Protein AF-A0A091RTB4-F1 (afdb_monomer_lite)

pLDDT: mean 94.67, std 5.7, range [66.94, 98.88]

Foldseek 3Di:
DVQDDPDPVLLCVQFVDQKDWDWDDAPVDIDTAIEGLPLVPPCNLVLLVVLLCQFPVCVVPVVVSVVCVVDLVSSLVSLLVQLECPVHLHQADEDDDDDQPVADDQVPHRYQVVSSVCCVVVVNHHHPHHDDVNSQRNSSSSCSSVVRRDDDDDDHQAKDDPPPPPDADWDADPVRDTDPPDPIDGD

Sequence (187 aa):
DDVYMPNEKERWEYVLNESGIIFQGLEKYIQQEAWNYGQFEEDILDISLAILDRSLNHCQDPAVDVSNRNNPVYVSRVVSAMVNSNDEKGVVEGKWNGKYCSGTNPLRWSGSVTILRKWYRGRYKPVRYGQCWVFAGVMCTVLRSLGIPTRVITNFNSAHDRNINLSVDKYIDISGKTLHLTEDSVW

Radius of gyration: 18.28 Å; chains: 1; bounding box: 40×42×55 Å

Organism: Nestor notabilis (NCBI:txid176057)

Structure (mmCIF, N/CA/C/O backbone):
data_AF-A0A091RTB4-F1
#
_entry.id   AF-A0A091RTB4-F1
#
loop_
_atom_site.group_PDB
_atom_site.id
_atom_site.type_symbol
_atom_site.label_atom_id
_atom_site.label_alt_id
_atom_site.label_comp_id
_atom_site.label_asym_id
_atom_site.label_entity_id
_atom_site.label_seq_id
_atom_site.pdbx_PDB_ins_code
_atom_site.Cartn_x
_atom_site.Cartn_y
_atom_site.Cartn_z
_atom_site.occupancy
_atom_site.B_iso_or_equiv
_atom_site.auth_seq_id
_atom_site.auth_comp_id
_atom_site.auth_asym_id
_atom_site.auth_atom_id
_atom_site.pdbx_PDB_model_num
ATOM 1 N N . ASP A 1 1 ? 14.828 -16.474 -6.850 1.00 95.12 1 ASP A N 1
ATOM 2 C CA . ASP A 1 1 ? 14.171 -15.177 -6.654 1.00 95.12 1 ASP A CA 1
ATOM 3 C C . ASP A 1 1 ? 13.918 -15.014 -5.165 1.00 95.12 1 ASP A C 1
ATOM 5 O O . ASP A 1 1 ? 13.492 -15.988 -4.546 1.00 95.12 1 ASP A O 1
ATOM 9 N N . ASP A 1 2 ? 14.227 -13.850 -4.599 1.00 97.75 2 ASP A N 1
ATOM 10 C CA . ASP A 1 2 ? 14.074 -13.564 -3.167 1.00 97.75 2 ASP A CA 1
ATOM 11 C C . ASP A 1 2 ? 12.604 -13.554 -2.724 1.00 97.75 2 ASP A C 1
ATOM 13 O O . ASP A 1 2 ? 12.316 -13.770 -1.548 1.00 97.75 2 ASP A O 1
ATOM 17 N N . VAL A 1 3 ? 11.662 -13.365 -3.658 1.00 98.25 3 VAL A N 1
ATOM 18 C CA . VAL A 1 3 ? 10.217 -13.427 -3.385 1.00 98.25 3 VAL A CA 1
ATOM 19 C C . VAL A 1 3 ? 9.586 -14.777 -3.739 1.00 98.25 3 VAL A C 1
ATOM 21 O O . VAL A 1 3 ? 8.365 -14.891 -3.871 1.00 98.25 3 VAL A O 1
ATOM 24 N N . TYR A 1 4 ? 10.395 -15.830 -3.896 1.00 98.31 4 TYR A N 1
ATOM 25 C CA . TYR A 1 4 ? 9.884 -17.165 -4.193 1.00 98.31 4 TYR A CA 1
ATOM 26 C C . TYR A 1 4 ? 8.957 -17.686 -3.085 1.00 98.31 4 TYR A C 1
ATOM 28 O O . TYR A 1 4 ? 9.322 -17.773 -1.915 1.00 98.31 4 TYR A O 1
ATOM 36 N N . MET A 1 5 ? 7.766 -18.121 -3.488 1.00 97.94 5 MET A N 1
ATOM 37 C CA . MET A 1 5 ? 6.763 -18.721 -2.614 1.00 97.94 5 MET A CA 1
ATOM 38 C C . MET A 1 5 ? 6.404 -20.101 -3.169 1.00 97.94 5 MET A C 1
ATOM 40 O O . MET A 1 5 ? 5.848 -20.163 -4.262 1.00 97.94 5 MET A O 1
ATOM 44 N N . PRO A 1 6 ? 6.734 -21.219 -2.496 1.00 97.94 6 PRO A N 1
ATOM 45 C CA . PRO A 1 6 ? 6.656 -22.555 -3.096 1.00 97.94 6 PRO A CA 1
ATOM 46 C C . PRO A 1 6 ? 5.227 -23.041 -3.353 1.00 97.94 6 PRO A C 1
ATOM 48 O O . PRO A 1 6 ? 4.987 -23.732 -4.345 1.00 97.94 6 PRO A O 1
ATOM 51 N N . ASN A 1 7 ? 4.282 -22.675 -2.488 1.00 98.56 7 ASN A N 1
ATOM 52 C CA . ASN A 1 7 ? 2.900 -23.125 -2.563 1.00 98.56 7 ASN A CA 1
ATOM 53 C C . ASN A 1 7 ? 2.131 -22.370 -3.656 1.00 98.56 7 ASN A C 1
ATOM 55 O O . ASN A 1 7 ? 1.987 -21.151 -3.613 1.00 98.56 7 ASN A O 1
ATOM 59 N N . GLU A 1 8 ? 1.600 -23.107 -4.628 1.00 98.44 8 GLU A N 1
ATOM 60 C CA . GLU A 1 8 ? 0.854 -22.542 -5.751 1.00 98.44 8 GLU A CA 1
ATOM 61 C C . GLU A 1 8 ? -0.424 -21.811 -5.325 1.00 98.44 8 GLU A C 1
ATOM 63 O O . GLU A 1 8 ? -0.709 -20.738 -5.851 1.00 98.44 8 GLU A O 1
ATOM 68 N N . LYS A 1 9 ? -1.163 -22.337 -4.342 1.00 98.56 9 LYS A N 1
ATOM 69 C CA . LYS A 1 9 ? -2.394 -21.699 -3.851 1.00 98.56 9 LYS A CA 1
ATOM 70 C C . LYS A 1 9 ? -2.097 -20.377 -3.153 1.00 98.56 9 LYS A C 1
ATOM 72 O O . LYS A 1 9 ? -2.840 -19.417 -3.315 1.00 98.56 9 LYS A O 1
ATOM 77 N N . GLU A 1 10 ? -0.999 -20.324 -2.404 1.00 98.50 10 GLU A N 1
ATOM 78 C CA . GLU A 1 10 ? -0.545 -19.091 -1.758 1.00 98.50 10 GLU A CA 1
ATOM 79 C C . GLU A 1 10 ? -0.069 -18.071 -2.794 1.00 98.50 10 GLU A C 1
ATOM 81 O O . GLU A 1 10 ? -0.434 -16.905 -2.695 1.00 98.50 10 GLU A O 1
ATOM 86 N N . ARG A 1 11 ? 0.662 -18.496 -3.836 1.00 98.44 11 ARG A N 1
ATOM 87 C CA . ARG A 1 11 ? 1.016 -17.605 -4.955 1.00 98.44 11 ARG A CA 1
ATOM 88 C C . ARG A 1 11 ? -0.225 -17.057 -5.651 1.00 98.44 11 ARG A C 1
ATOM 90 O O . ARG A 1 11 ? -0.274 -15.869 -5.961 1.00 98.44 11 ARG A O 1
ATOM 97 N N . TRP A 1 12 ? -1.226 -17.905 -5.884 1.00 98.56 12 TRP A N 1
ATOM 98 C CA . TRP A 1 12 ? -2.480 -17.471 -6.485 1.00 98.56 12 TRP A CA 1
ATOM 99 C C . TRP A 1 12 ? -3.156 -16.403 -5.620 1.00 98.56 12 TRP A C 1
ATOM 101 O O . TRP A 1 12 ? -3.470 -15.330 -6.118 1.00 98.56 12 TRP A O 1
ATOM 111 N N . GLU A 1 13 ? -3.277 -16.633 -4.312 1.00 98.56 13 GLU A N 1
ATOM 112 C CA . GLU A 1 13 ? -3.912 -15.685 -3.391 1.00 98.56 13 GLU A CA 1
ATOM 113 C C . GLU A 1 13 ? -3.118 -14.384 -3.201 1.00 98.56 13 GLU A C 1
ATOM 115 O O . GLU A 1 13 ? -3.690 -13.296 -3.198 1.00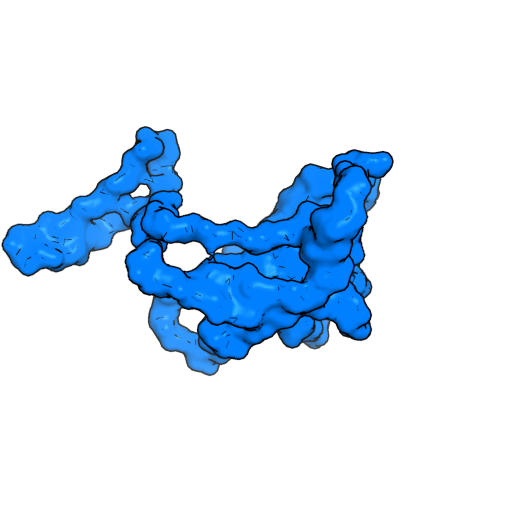 98.56 13 GLU A O 1
ATOM 120 N N . TYR A 1 14 ? -1.800 -14.472 -3.033 1.00 98.69 14 TYR A N 1
ATOM 121 C CA . TYR A 1 14 ? -0.969 -13.339 -2.628 1.00 98.69 14 TYR A CA 1
ATOM 122 C C . TYR A 1 14 ? -0.346 -12.565 -3.789 1.00 98.69 14 TYR A C 1
ATOM 124 O O . TYR A 1 14 ? 0.249 -11.520 -3.534 1.00 98.69 14 TYR A O 1
ATOM 132 N N . VAL A 1 15 ? -0.483 -13.041 -5.032 1.00 98.56 15 VAL A N 1
ATOM 133 C CA . VAL A 1 15 ? 0.023 -12.366 -6.243 1.00 98.56 15 VAL A CA 1
ATOM 134 C C . VAL A 1 15 ? -1.073 -12.200 -7.295 1.00 98.56 15 VAL A C 1
ATOM 136 O O . VAL A 1 15 ? -1.269 -11.098 -7.802 1.00 98.56 15 VAL A O 1
ATOM 139 N N . LEU A 1 16 ? -1.799 -13.273 -7.628 1.00 98.62 16 LEU A N 1
ATOM 140 C CA . LEU A 1 16 ? -2.685 -13.298 -8.800 1.00 98.62 16 LEU A CA 1
ATOM 141 C C . LEU A 1 16 ? -4.133 -12.894 -8.498 1.00 98.62 16 LEU A C 1
ATOM 143 O O . LEU A 1 16 ? -4.836 -12.444 -9.394 1.00 98.62 16 LEU A O 1
ATOM 147 N N . ASN A 1 17 ? -4.602 -13.046 -7.262 1.00 98.44 17 ASN A N 1
ATOM 148 C CA . ASN A 1 17 ? -5.976 -12.713 -6.916 1.00 98.44 17 ASN A CA 1
ATOM 149 C C . ASN A 1 17 ? -6.169 -11.184 -6.903 1.00 98.44 17 ASN A C 1
ATOM 151 O O . ASN A 1 17 ? -5.487 -10.460 -6.171 1.00 98.44 17 ASN A O 1
ATOM 155 N N . GLU A 1 18 ? -7.083 -10.681 -7.729 1.00 98.25 18 GLU A N 1
ATOM 156 C CA . GLU A 1 18 ? -7.371 -9.246 -7.877 1.00 98.25 18 GLU A CA 1
ATOM 157 C C . GLU A 1 18 ? -8.478 -8.750 -6.944 1.00 98.25 18 GLU A C 1
ATOM 159 O O . GLU A 1 18 ? -8.715 -7.548 -6.834 1.00 98.25 18 GLU A O 1
ATOM 164 N N . SER A 1 19 ? -9.156 -9.668 -6.255 1.00 98.12 19 SER A N 1
ATOM 165 C CA . SER A 1 19 ? -10.225 -9.368 -5.306 1.00 98.12 19 SER A CA 1
ATOM 166 C C . SER A 1 19 ? -9.813 -9.799 -3.906 1.00 98.12 19 SER A C 1
ATOM 168 O O . SER A 1 19 ? -9.309 -10.901 -3.705 1.00 98.12 19 SER A O 1
ATOM 170 N N . GLY A 1 20 ? -10.036 -8.935 -2.923 1.00 97.44 20 GLY A N 1
ATOM 171 C CA . GLY A 1 20 ? -9.676 -9.198 -1.536 1.00 97.44 20 GLY A CA 1
ATOM 172 C C . GLY A 1 20 ? -10.758 -8.803 -0.551 1.00 97.44 20 GLY A C 1
ATOM 173 O O . GLY A 1 20 ? -11.761 -8.177 -0.896 1.00 97.44 20 GLY A O 1
ATOM 174 N N . ILE A 1 21 ? -10.508 -9.156 0.705 1.00 98.12 21 ILE A N 1
ATOM 175 C CA . ILE A 1 21 ? -11.315 -8.759 1.853 1.00 98.12 21 ILE A CA 1
ATOM 176 C C . ILE A 1 21 ? -10.420 -7.976 2.803 1.00 98.12 21 ILE A C 1
ATOM 178 O O . ILE A 1 21 ? -9.319 -8.417 3.136 1.00 98.12 21 ILE A O 1
ATOM 182 N N . ILE A 1 22 ? -10.902 -6.822 3.254 1.00 98.25 22 ILE A N 1
ATOM 183 C CA . ILE A 1 22 ? -10.286 -6.062 4.336 1.00 98.25 22 ILE A CA 1
ATOM 184 C C . ILE A 1 22 ? -11.232 -6.096 5.528 1.00 98.25 22 ILE A C 1
ATOM 186 O O . ILE A 1 22 ? -12.389 -5.686 5.434 1.00 98.25 22 ILE A O 1
ATOM 190 N N . PHE A 1 23 ? -10.736 -6.593 6.658 1.00 97.50 23 PHE A N 1
ATOM 191 C CA . PHE A 1 23 ? -11.513 -6.637 7.888 1.00 97.50 23 PHE A CA 1
ATOM 192 C C . PHE A 1 23 ? -11.579 -5.245 8.521 1.00 97.50 23 PHE A C 1
ATOM 194 O O . PHE A 1 23 ? -10.568 -4.544 8.589 1.00 97.50 23 PHE A O 1
ATOM 201 N N . GLN A 1 24 ? -12.763 -4.850 8.978 1.00 93.88 24 GLN A N 1
ATOM 202 C CA . GLN A 1 24 ? -13.036 -3.561 9.620 1.00 93.88 24 GLN A CA 1
ATOM 203 C C . GLN A 1 24 ? -13.977 -3.752 10.821 1.00 93.88 24 GLN A C 1
ATOM 205 O O . GLN A 1 24 ? -14.289 -4.879 11.211 1.00 93.88 24 GLN A O 1
ATOM 210 N N . GLY A 1 25 ? -14.437 -2.653 11.414 1.00 91.88 25 GLY A N 1
ATOM 211 C CA . GLY A 1 25 ? -15.358 -2.669 12.547 1.00 91.88 25 GLY A CA 1
ATOM 212 C C . GLY A 1 25 ? -14.634 -2.764 13.887 1.00 91.88 25 GLY A C 1
ATOM 213 O O . GLY A 1 25 ? -13.562 -2.194 14.069 1.00 91.88 25 GLY A O 1
ATOM 214 N N . LEU A 1 26 ? -15.250 -3.458 14.840 1.00 90.69 26 LEU A N 1
ATOM 215 C CA . LEU A 1 26 ? -14.734 -3.618 16.201 1.00 90.69 26 LEU A CA 1
ATOM 216 C C . LEU A 1 26 ? -14.336 -5.075 16.432 1.00 90.69 26 LEU A C 1
ATOM 218 O O . LEU A 1 26 ? -14.920 -5.967 15.829 1.00 90.69 26 LEU A O 1
ATOM 222 N N . GLU A 1 27 ? -13.433 -5.335 17.378 1.00 90.81 27 GLU A N 1
ATOM 223 C CA . GLU A 1 27 ? -12.989 -6.696 17.739 1.00 90.81 27 GLU A CA 1
ATOM 224 C C . GLU A 1 27 ? -14.164 -7.664 17.986 1.00 90.81 27 GLU A C 1
ATOM 226 O O . GLU A 1 27 ? -14.136 -8.823 17.583 1.00 90.81 27 GLU A O 1
ATOM 231 N N . LYS A 1 28 ? -15.239 -7.170 18.615 1.00 93.56 28 LYS A N 1
ATOM 232 C CA . LYS A 1 28 ? -16.444 -7.957 18.929 1.00 93.56 28 LYS A CA 1
ATOM 233 C C . LYS A 1 28 ? -17.458 -8.034 17.783 1.00 93.56 28 LYS A C 1
ATOM 235 O O . LYS A 1 28 ? -18.404 -8.808 17.868 1.00 93.56 28 LYS A O 1
ATOM 240 N N . TYR A 1 29 ? -17.281 -7.224 16.741 1.00 94.75 29 TYR A N 1
ATOM 241 C CA . TYR A 1 29 ? -18.182 -7.087 15.597 1.00 94.75 29 TYR A CA 1
ATOM 242 C C . TYR A 1 29 ? -17.363 -6.853 14.324 1.00 94.75 29 TYR A C 1
ATOM 244 O O . TYR A 1 29 ? -17.382 -5.764 13.743 1.00 94.75 29 TYR A O 1
ATOM 252 N N . ILE A 1 30 ? -16.607 -7.880 13.933 1.00 96.31 30 ILE A N 1
ATOM 253 C CA . ILE A 1 30 ? -15.730 -7.838 12.763 1.00 96.31 30 ILE A CA 1
ATOM 254 C C . ILE A 1 30 ? -16.581 -7.796 11.493 1.00 96.31 30 ILE A C 1
ATOM 256 O O . ILE A 1 30 ? -17.419 -8.667 11.254 1.00 96.31 30 ILE A O 1
ATOM 260 N N . GLN A 1 31 ? -16.332 -6.787 10.668 1.00 95.88 31 GLN A N 1
ATOM 261 C CA . GLN A 1 31 ? -16.941 -6.602 9.357 1.00 95.88 31 GLN A CA 1
ATOM 262 C C . GLN A 1 31 ? -15.951 -6.987 8.260 1.00 95.88 31 GLN A C 1
ATOM 264 O O . GLN A 1 31 ? -14.736 -6.910 8.449 1.00 95.88 31 GLN A O 1
ATOM 269 N N . GLN A 1 32 ? -16.476 -7.411 7.115 1.00 96.06 32 GLN A N 1
ATOM 270 C CA . GLN A 1 32 ? -15.698 -7.763 5.932 1.00 96.06 32 GLN A CA 1
ATOM 271 C C . GLN A 1 32 ? -16.073 -6.813 4.808 1.00 96.06 32 GLN A C 1
ATOM 273 O O . GLN A 1 32 ? -17.221 -6.804 4.373 1.00 96.06 32 GLN A O 1
ATOM 278 N N . GLU A 1 33 ? -15.101 -6.048 4.330 1.00 96.38 33 GLU A N 1
ATOM 279 C CA . GLU A 1 33 ? -15.289 -5.147 3.201 1.00 96.38 33 GLU A CA 1
ATOM 280 C C . GLU A 1 33 ? -14.554 -5.696 1.983 1.00 96.38 33 GLU A C 1
ATOM 282 O O . GLU A 1 33 ? -13.355 -5.987 2.039 1.00 96.38 33 GLU A O 1
ATOM 287 N N . ALA A 1 34 ? -15.279 -5.848 0.877 1.00 97.88 34 ALA A N 1
ATOM 288 C CA . ALA A 1 34 ? -14.690 -6.260 -0.387 1.00 97.88 34 ALA A CA 1
ATOM 289 C C . ALA A 1 34 ? -13.815 -5.138 -0.954 1.00 97.88 34 ALA A C 1
ATOM 291 O O . ALA A 1 34 ? -14.202 -3.967 -0.965 1.00 97.88 34 ALA A O 1
ATOM 292 N N . TRP A 1 35 ? -12.642 -5.506 -1.461 1.00 98.69 35 TRP A N 1
ATOM 293 C CA . TRP A 1 35 ? -11.708 -4.575 -2.075 1.00 98.69 35 TRP A CA 1
ATOM 294 C C . TRP A 1 35 ? -11.242 -5.096 -3.429 1.00 98.69 35 TRP A C 1
ATOM 296 O O . TRP A 1 35 ? -10.685 -6.189 -3.531 1.00 98.69 35 TRP A O 1
ATOM 306 N N . ASN A 1 36 ? -11.442 -4.295 -4.471 1.00 98.62 36 ASN A N 1
ATOM 307 C CA . ASN A 1 36 ? -10.879 -4.553 -5.789 1.00 98.62 36 ASN A CA 1
ATOM 308 C C . ASN A 1 36 ? -9.428 -4.047 -5.833 1.00 98.62 36 ASN A C 1
ATOM 310 O O . ASN A 1 36 ? -9.192 -2.835 -5.922 1.00 98.62 36 ASN A O 1
ATOM 314 N N . TYR A 1 37 ? -8.459 -4.961 -5.754 1.00 98.81 37 TYR A N 1
ATOM 315 C CA . TYR A 1 37 ? -7.056 -4.633 -6.000 1.00 98.81 37 TYR A CA 1
ATOM 316 C C . TYR A 1 37 ? -6.857 -4.291 -7.481 1.00 98.81 37 TYR A C 1
ATOM 318 O O . TYR A 1 37 ? -6.414 -3.183 -7.783 1.00 98.81 37 TYR A O 1
ATOM 326 N N . GLY A 1 38 ? -7.274 -5.184 -8.386 1.00 98.44 38 GLY A N 1
ATOM 327 C CA . GLY A 1 38 ? -7.266 -4.952 -9.835 1.00 98.44 38 GLY A CA 1
ATOM 328 C C . GLY A 1 38 ? -5.871 -4.696 -10.406 1.00 98.44 38 GLY A C 1
ATOM 329 O O . GLY A 1 38 ? -5.692 -3.772 -11.195 1.00 98.44 38 GLY A O 1
ATOM 330 N N . GLN A 1 39 ? -4.858 -5.441 -9.955 1.00 98.69 39 GLN A N 1
ATOM 331 C CA . GLN A 1 39 ? -3.469 -5.242 -10.378 1.00 98.69 39 GLN A CA 1
ATOM 332 C C . GLN A 1 39 ? -3.207 -5.538 -11.867 1.00 98.69 39 GLN A C 1
ATOM 334 O O . GLN A 1 39 ? -2.180 -5.089 -12.375 1.00 98.69 39 GLN A O 1
ATOM 339 N N . PHE A 1 40 ? -4.101 -6.251 -12.564 1.00 98.62 40 PHE A N 1
ATOM 340 C CA . PHE A 1 40 ? -3.993 -6.548 -14.000 1.00 98.62 40 PHE A CA 1
ATOM 341 C C . PHE A 1 40 ? -4.886 -5.663 -14.877 1.00 98.62 40 PHE A C 1
ATOM 343 O O . PHE A 1 40 ? -4.884 -5.803 -16.100 1.00 98.62 40 PHE A O 1
ATOM 350 N N . GLU A 1 41 ? -5.624 -4.728 -14.278 1.00 98.62 41 GLU A N 1
ATOM 351 C CA . GLU A 1 41 ? -6.353 -3.698 -15.012 1.00 98.62 41 GLU A CA 1
ATOM 352 C C . GLU A 1 41 ? -5.402 -2.808 -15.827 1.00 98.62 41 GLU A C 1
ATOM 354 O O . GLU A 1 41 ? -4.263 -2.543 -15.432 1.00 98.62 41 GLU A O 1
ATOM 359 N N . GLU A 1 42 ? -5.903 -2.283 -16.949 1.00 97.75 42 GLU A N 1
ATOM 360 C CA . GLU A 1 42 ? -5.136 -1.404 -17.841 1.00 97.75 42 GLU A CA 1
ATOM 361 C C . GLU A 1 42 ? -4.495 -0.232 -17.073 1.00 97.75 42 GLU A C 1
ATOM 363 O O . GLU A 1 42 ? -5.116 0.362 -16.178 1.00 97.75 42 GLU A O 1
ATOM 368 N N . ASP A 1 43 ? -3.258 0.097 -17.444 1.00 97.56 43 ASP A N 1
ATOM 369 C CA . ASP A 1 43 ? -2.378 1.105 -16.845 1.00 97.56 43 ASP A CA 1
ATOM 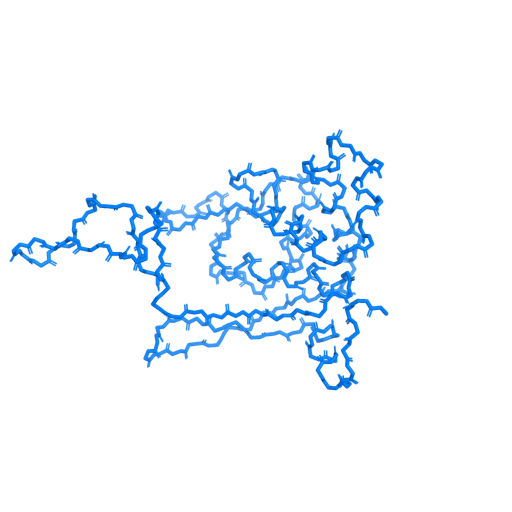370 C C . ASP A 1 43 ? -1.872 0.801 -15.420 1.00 97.56 43 ASP A C 1
ATOM 372 O O . ASP A 1 43 ? -0.975 1.497 -14.949 1.00 97.56 43 ASP A O 1
ATOM 376 N N . ILE A 1 44 ? -2.402 -0.187 -14.683 1.00 98.75 44 ILE A N 1
ATOM 377 C CA . ILE A 1 44 ? -2.063 -0.337 -13.252 1.00 98.75 44 ILE A CA 1
ATOM 378 C C . ILE A 1 44 ? -0.606 -0.745 -13.028 1.00 98.75 44 ILE A C 1
ATOM 380 O O . ILE A 1 44 ? 0.034 -0.214 -12.113 1.00 98.75 44 ILE A O 1
ATOM 384 N N . LEU A 1 45 ? -0.052 -1.610 -13.877 1.00 98.75 45 LEU A N 1
ATOM 385 C CA . LEU A 1 45 ? 1.370 -1.947 -13.830 1.00 98.75 45 LEU A CA 1
ATOM 386 C C . LEU A 1 45 ? 2.247 -0.718 -14.124 1.00 98.75 45 LEU A C 1
ATOM 388 O O . LEU A 1 45 ? 3.155 -0.415 -13.352 1.00 98.75 45 LEU A O 1
ATOM 392 N N . ASP A 1 46 ? 1.934 0.039 -15.176 1.00 98.75 46 ASP A N 1
ATOM 393 C CA . ASP A 1 46 ? 2.694 1.235 -15.559 1.00 98.75 46 ASP A CA 1
ATOM 394 C C . ASP A 1 46 ? 2.627 2.327 -14.485 1.00 98.75 46 ASP A C 1
ATOM 396 O O . ASP A 1 46 ? 3.628 2.974 -14.172 1.00 98.75 46 ASP A O 1
ATOM 400 N N . ILE A 1 47 ? 1.460 2.512 -13.860 1.00 98.81 47 ILE A N 1
ATOM 401 C CA . ILE A 1 47 ? 1.295 3.435 -12.733 1.00 98.81 47 ILE A CA 1
ATOM 402 C C . ILE A 1 47 ? 2.126 2.968 -11.533 1.00 98.81 47 ILE A C 1
ATOM 404 O O . ILE A 1 47 ? 2.742 3.795 -10.861 1.00 98.81 47 ILE A O 1
ATOM 408 N N . SER A 1 48 ? 2.172 1.662 -11.270 1.00 98.69 48 SER A N 1
ATOM 409 C CA . SER A 1 48 ? 2.956 1.083 -10.174 1.00 98.69 48 SER A CA 1
ATOM 410 C C . SER A 1 48 ? 4.460 1.260 -10.383 1.00 98.69 48 SER A C 1
ATOM 412 O O . SER A 1 48 ? 5.173 1.599 -9.440 1.00 98.69 48 SER A O 1
ATOM 414 N N . LEU A 1 49 ? 4.942 1.136 -11.622 1.00 98.62 49 LEU A N 1
ATOM 415 C CA . LEU A 1 49 ? 6.319 1.478 -11.988 1.00 98.62 49 LEU A CA 1
ATOM 416 C C . LEU A 1 49 ? 6.584 2.984 -11.833 1.00 98.62 49 LEU A C 1
ATOM 418 O O . LEU A 1 49 ? 7.585 3.379 -11.235 1.00 98.62 49 LEU A O 1
ATOM 422 N N . ALA A 1 50 ? 5.646 3.831 -12.270 1.00 98.06 50 ALA A N 1
ATOM 423 C CA . ALA A 1 50 ? 5.756 5.281 -12.129 1.00 98.06 50 ALA A CA 1
ATOM 424 C C . ALA A 1 50 ? 5.804 5.742 -10.662 1.00 98.06 50 ALA A C 1
ATOM 426 O O . ALA A 1 50 ? 6.399 6.778 -10.374 1.00 98.06 50 ALA A O 1
ATOM 427 N N . ILE A 1 51 ? 5.207 5.003 -9.720 1.00 97.94 51 ILE A N 1
ATOM 428 C CA . ILE A 1 51 ? 5.331 5.292 -8.283 1.00 97.94 51 ILE A CA 1
ATOM 429 C C . ILE A 1 51 ? 6.799 5.245 -7.839 1.00 97.94 51 ILE A C 1
ATOM 431 O O . ILE A 1 51 ? 7.235 6.139 -7.114 1.00 97.94 51 ILE A O 1
ATOM 435 N N . LEU A 1 52 ? 7.575 4.261 -8.306 1.00 97.94 52 LEU A N 1
ATOM 436 C CA . LEU A 1 52 ? 8.995 4.139 -7.962 1.00 97.94 52 LEU A CA 1
ATOM 437 C C . LEU A 1 52 ? 9.802 5.327 -8.507 1.00 97.94 52 LEU A C 1
ATOM 439 O O . LEU A 1 52 ? 10.592 5.924 -7.776 1.00 97.94 52 LEU A O 1
ATOM 443 N N . ASP A 1 53 ? 9.526 5.741 -9.748 1.00 97.06 53 ASP A N 1
ATOM 444 C CA . ASP A 1 53 ? 10.184 6.881 -10.411 1.00 97.06 53 ASP A CA 1
ATOM 445 C C . ASP A 1 53 ? 9.815 8.248 -9.806 1.00 97.06 53 ASP A C 1
ATOM 447 O O . ASP A 1 53 ? 10.454 9.265 -10.083 1.00 97.06 53 ASP A O 1
ATOM 451 N N . ARG A 1 54 ? 8.756 8.308 -8.991 1.00 95.62 54 ARG A N 1
ATOM 452 C CA . ARG A 1 54 ? 8.311 9.529 -8.297 1.00 95.62 54 ARG A CA 1
ATOM 453 C C . ARG A 1 54 ? 8.745 9.593 -6.836 1.00 95.62 54 ARG A C 1
ATOM 455 O O . ARG A 1 54 ? 8.447 10.591 -6.181 1.00 95.62 54 ARG A O 1
ATOM 462 N N . SER A 1 55 ? 9.450 8.577 -6.348 1.00 95.19 55 SER A N 1
ATOM 463 C CA . SER A 1 55 ? 9.969 8.541 -4.983 1.00 95.19 55 SER A CA 1
ATOM 464 C C . SER A 1 55 ? 11.019 9.617 -4.717 1.00 95.19 55 SER A C 1
ATOM 466 O O . SER A 1 55 ? 11.718 10.076 -5.627 1.00 95.19 55 SER A O 1
ATOM 468 N N . LEU A 1 56 ? 11.160 10.011 -3.447 1.00 93.62 56 LEU A N 1
ATOM 469 C CA . LEU A 1 56 ? 12.246 10.900 -3.027 1.00 93.62 56 LEU A CA 1
ATOM 470 C C . LEU A 1 56 ? 13.617 10.277 -3.312 1.00 93.62 56 LEU A C 1
ATOM 472 O O . LEU A 1 56 ? 14.520 10.989 -3.746 1.00 93.62 56 LEU A O 1
ATOM 476 N N . ASN A 1 57 ? 13.749 8.958 -3.138 1.00 94.94 57 ASN A N 1
ATOM 477 C CA . ASN A 1 57 ? 14.961 8.212 -3.467 1.00 94.94 57 ASN A CA 1
ATOM 478 C C . ASN A 1 57 ? 15.347 8.384 -4.939 1.00 94.94 57 ASN A C 1
ATOM 480 O O . ASN A 1 57 ? 16.484 8.751 -5.231 1.00 94.94 57 ASN A O 1
ATOM 484 N N . HIS A 1 58 ? 14.387 8.203 -5.849 1.00 96.38 58 HIS A N 1
ATOM 485 C CA . HIS A 1 58 ? 14.612 8.399 -7.276 1.00 96.38 58 HIS A CA 1
ATOM 486 C C . HIS A 1 58 ? 14.920 9.859 -7.620 1.00 96.38 58 HIS A C 1
ATOM 488 O O . HIS A 1 58 ? 15.798 10.129 -8.431 1.00 96.38 58 HIS A O 1
ATOM 494 N N . CYS A 1 59 ? 14.242 10.820 -6.984 1.00 93.88 59 CYS A N 1
ATOM 495 C CA . CYS A 1 59 ? 14.532 12.243 -7.183 1.00 93.88 59 CYS A CA 1
ATOM 496 C C . CYS A 1 59 ? 15.948 12.629 -6.728 1.00 93.88 59 CYS A C 1
ATOM 498 O O . CYS A 1 59 ? 16.538 13.547 -7.298 1.00 93.88 59 CYS A O 1
ATOM 500 N N . GLN A 1 60 ? 16.466 11.970 -5.690 1.00 96.00 60 GLN A N 1
ATOM 501 C CA . GLN A 1 60 ? 17.784 12.244 -5.129 1.00 96.00 60 GLN A CA 1
ATOM 502 C C . GLN A 1 60 ? 18.908 11.629 -5.970 1.00 96.00 60 GLN A C 1
ATOM 504 O O . GLN A 1 60 ? 19.871 12.326 -6.285 1.00 96.00 60 GLN A O 1
ATOM 509 N N . ASP A 1 61 ? 18.793 10.347 -6.322 1.00 97.75 61 ASP A N 1
ATOM 510 C CA . ASP A 1 61 ? 19.755 9.646 -7.174 1.00 97.75 61 ASP A CA 1
ATOM 511 C C . ASP A 1 61 ? 19.051 8.536 -7.981 1.00 97.75 61 ASP A C 1
ATOM 513 O O . ASP A 1 61 ? 18.872 7.418 -7.483 1.00 97.75 61 ASP A O 1
ATOM 517 N N . PRO A 1 62 ? 18.659 8.819 -9.239 1.00 98.00 62 PRO A N 1
ATOM 518 C CA . PRO A 1 62 ? 17.970 7.850 -10.087 1.00 98.00 62 PRO A CA 1
ATOM 519 C C . PRO A 1 62 ? 18.771 6.569 -10.342 1.00 98.00 62 PRO A C 1
ATOM 521 O O . PRO A 1 62 ? 18.188 5.492 -10.452 1.00 98.00 62 PRO A O 1
ATOM 524 N N . ALA A 1 63 ? 20.099 6.666 -10.463 1.00 98.31 63 ALA A N 1
ATOM 525 C CA . ALA A 1 63 ? 20.935 5.520 -10.806 1.00 98.31 63 ALA A CA 1
ATOM 526 C C . ALA A 1 63 ? 21.036 4.552 -9.623 1.00 98.31 63 ALA A C 1
ATOM 528 O O . ALA A 1 63 ? 20.863 3.341 -9.789 1.00 98.31 63 ALA A O 1
ATOM 529 N N . VAL A 1 64 ? 21.255 5.095 -8.422 1.00 98.31 64 VAL A N 1
ATOM 530 C CA . VAL A 1 64 ? 21.282 4.307 -7.186 1.00 98.31 64 VAL A CA 1
ATOM 531 C C . VAL A 1 64 ? 19.904 3.721 -6.893 1.00 98.31 64 VAL A C 1
ATOM 533 O O . VAL A 1 64 ? 19.815 2.524 -6.619 1.00 98.31 64 VAL A O 1
ATOM 536 N N . ASP A 1 65 ? 18.833 4.512 -6.998 1.00 98.44 65 ASP A N 1
ATOM 537 C CA . ASP A 1 65 ? 17.461 4.031 -6.804 1.00 98.44 65 ASP A CA 1
ATOM 538 C C . ASP A 1 65 ? 17.151 2.839 -7.716 1.00 98.44 65 ASP A C 1
ATOM 540 O O . ASP A 1 65 ? 16.814 1.766 -7.218 1.00 98.44 65 ASP A O 1
ATOM 544 N N . VAL A 1 66 ? 17.366 2.974 -9.031 1.00 98.56 66 VAL A N 1
ATOM 545 C CA . VAL A 1 66 ? 17.107 1.896 -9.998 1.00 98.56 66 VAL A CA 1
ATOM 546 C C . VAL A 1 66 ? 17.951 0.656 -9.703 1.00 98.56 66 VAL A C 1
ATOM 548 O O . VAL A 1 66 ? 17.427 -0.455 -9.768 1.00 98.56 66 VAL A O 1
ATOM 551 N N . SER A 1 67 ? 19.223 0.819 -9.320 1.00 98.44 67 SER A N 1
ATOM 552 C CA . SER A 1 67 ? 20.085 -0.319 -8.970 1.00 98.44 67 SER A CA 1
ATOM 553 C C . SER A 1 67 ? 19.583 -1.110 -7.752 1.00 98.44 67 SER A C 1
ATOM 555 O O . SER A 1 67 ? 19.735 -2.329 -7.716 1.00 98.44 67 SER A O 1
ATOM 557 N N . ASN A 1 68 ? 18.922 -0.439 -6.800 1.00 98.50 68 ASN A N 1
ATOM 558 C CA . ASN A 1 68 ? 18.375 -1.045 -5.582 1.00 98.50 68 ASN A CA 1
ATOM 559 C C . ASN A 1 68 ? 16.993 -1.689 -5.782 1.00 98.50 68 ASN A C 1
ATOM 561 O O . ASN A 1 68 ? 16.514 -2.408 -4.901 1.00 98.50 68 ASN A O 1
ATOM 565 N N . ARG A 1 69 ? 16.337 -1.479 -6.935 1.00 98.56 69 ARG A N 1
ATOM 566 C CA . ARG A 1 69 ? 15.033 -2.099 -7.252 1.00 98.56 69 ARG A CA 1
ATOM 567 C C . ARG A 1 69 ? 15.110 -3.618 -7.434 1.00 98.56 69 ARG A C 1
ATOM 569 O O . ARG A 1 69 ? 14.074 -4.262 -7.545 1.00 98.56 69 ARG A O 1
ATOM 576 N N . ASN A 1 70 ? 16.310 -4.200 -7.421 1.00 98.06 70 ASN A N 1
ATOM 577 C CA . ASN A 1 70 ? 16.511 -5.647 -7.353 1.00 98.06 70 ASN A CA 1
ATOM 578 C C . ASN A 1 70 ? 16.164 -6.251 -5.977 1.00 98.06 70 ASN A C 1
ATOM 580 O O . ASN A 1 70 ? 16.071 -7.469 -5.866 1.00 98.06 70 ASN A O 1
ATOM 584 N N . ASN A 1 71 ? 15.999 -5.427 -4.936 1.00 98.56 71 ASN A N 1
ATOM 585 C CA . ASN A 1 71 ? 15.743 -5.874 -3.573 1.00 98.56 71 ASN A CA 1
ATOM 586 C C . ASN A 1 71 ? 14.269 -5.630 -3.184 1.00 98.56 71 ASN A C 1
ATOM 588 O O . ASN A 1 71 ? 13.854 -4.471 -3.058 1.00 98.56 71 ASN A O 1
ATOM 592 N N . PRO A 1 72 ? 13.474 -6.679 -2.897 1.00 98.56 72 PRO A N 1
ATOM 593 C CA . PRO A 1 72 ? 12.061 -6.521 -2.545 1.00 98.56 72 PRO A CA 1
ATOM 594 C C . PRO A 1 72 ? 11.847 -5.737 -1.243 1.00 98.56 72 PRO A C 1
ATOM 596 O O . PRO A 1 72 ? 10.823 -5.068 -1.092 1.00 98.56 72 PRO A O 1
ATOM 599 N N . VAL A 1 73 ? 12.810 -5.756 -0.313 1.00 98.56 73 VAL A N 1
ATOM 600 C CA . VAL A 1 73 ? 12.763 -4.943 0.912 1.00 98.56 73 VAL A CA 1
ATOM 601 C C . VAL A 1 73 ? 12.862 -3.461 0.567 1.00 98.56 73 VAL A C 1
ATOM 603 O O . VAL A 1 73 ? 12.100 -2.658 1.103 1.00 98.56 73 VAL A O 1
ATOM 606 N N . TYR A 1 74 ? 13.765 -3.093 -0.345 1.00 98.62 74 TYR A N 1
ATOM 607 C CA . TYR A 1 74 ? 13.913 -1.711 -0.798 1.00 98.62 74 TYR A CA 1
ATOM 608 C C . TYR A 1 74 ? 12.641 -1.224 -1.496 1.00 98.62 74 TYR A C 1
ATOM 610 O O . TYR A 1 74 ? 12.058 -0.223 -1.079 1.00 98.62 74 TYR A O 1
ATOM 618 N N . VAL A 1 75 ? 12.160 -1.991 -2.480 1.00 98.69 75 VAL A N 1
ATOM 619 C CA . VAL A 1 75 ? 10.927 -1.688 -3.224 1.00 98.69 75 VAL A CA 1
ATOM 620 C C . VAL A 1 75 ? 9.744 -1.517 -2.269 1.00 98.69 75 VAL A C 1
ATOM 622 O O . VAL A 1 75 ? 9.018 -0.530 -2.358 1.00 98.69 75 VAL A O 1
ATOM 625 N N . SER A 1 76 ? 9.587 -2.415 -1.292 1.00 98.44 76 SER A N 1
ATOM 626 C CA . SER A 1 76 ? 8.492 -2.339 -0.316 1.00 98.44 76 SER A CA 1
ATOM 627 C C . SER A 1 76 ? 8.545 -1.075 0.544 1.00 98.44 76 SER A C 1
ATOM 629 O O . SER A 1 76 ? 7.503 -0.475 0.812 1.00 98.44 76 SER A O 1
ATOM 631 N N . ARG A 1 77 ? 9.744 -0.635 0.954 1.00 97.62 77 ARG A N 1
ATOM 632 C CA . ARG A 1 77 ? 9.914 0.603 1.733 1.00 97.62 77 ARG A CA 1
ATOM 633 C C . ARG A 1 77 ? 9.596 1.839 0.897 1.00 97.62 77 ARG A C 1
ATOM 635 O O . ARG A 1 77 ? 8.864 2.700 1.380 1.00 97.62 77 ARG A O 1
ATOM 642 N N . VAL A 1 78 ? 10.064 1.890 -0.351 1.00 97.38 78 VAL A N 1
ATOM 643 C CA . VAL A 1 78 ? 9.752 2.988 -1.280 1.00 97.38 78 VAL A CA 1
ATOM 644 C C . VAL A 1 78 ? 8.243 3.080 -1.516 1.00 97.38 78 VAL A C 1
ATOM 646 O O . VAL A 1 78 ? 7.662 4.153 -1.378 1.00 97.38 78 VAL A O 1
ATOM 649 N N . VAL A 1 79 ? 7.580 1.952 -1.792 1.00 98.06 79 VAL A N 1
ATOM 650 C CA . VAL A 1 79 ? 6.121 1.916 -1.980 1.00 98.06 79 VAL A CA 1
ATOM 651 C C . VAL A 1 79 ? 5.384 2.344 -0.707 1.00 98.06 79 VAL A C 1
ATOM 653 O O . VAL A 1 79 ? 4.434 3.118 -0.802 1.00 98.06 79 VAL A O 1
ATOM 656 N N . SER A 1 80 ? 5.814 1.904 0.484 1.00 96.12 80 SER A N 1
ATOM 657 C CA . SER A 1 80 ? 5.159 2.307 1.739 1.00 96.12 80 SER A CA 1
ATOM 658 C C . SER A 1 80 ? 5.199 3.817 1.983 1.00 96.12 80 SER A C 1
ATOM 660 O O . SER A 1 80 ? 4.212 4.377 2.460 1.00 96.12 80 SER A O 1
ATOM 662 N N . ALA A 1 81 ? 6.301 4.474 1.611 1.00 95.25 81 ALA A N 1
ATOM 663 C CA . ALA A 1 81 ? 6.441 5.920 1.720 1.00 95.25 81 ALA A CA 1
ATOM 664 C C . ALA A 1 81 ? 5.558 6.618 0.674 1.00 95.25 81 ALA A C 1
ATOM 666 O O . ALA A 1 81 ? 4.695 7.426 1.015 1.00 95.25 81 ALA A O 1
ATOM 667 N N . MET A 1 82 ? 5.654 6.181 -0.585 1.00 96.75 82 MET A N 1
ATOM 668 C CA . MET A 1 82 ? 4.952 6.806 -1.704 1.00 96.75 82 MET A CA 1
ATOM 669 C C . MET A 1 82 ? 3.435 6.635 -1.700 1.00 96.75 82 MET A C 1
ATOM 671 O O . MET A 1 82 ? 2.732 7.396 -2.361 1.00 96.75 82 MET A O 1
ATOM 675 N N . VAL A 1 83 ? 2.883 5.655 -0.990 1.00 95.38 83 VAL A N 1
ATOM 676 C CA . VAL A 1 83 ? 1.425 5.503 -0.877 1.00 95.38 83 VAL A CA 1
ATOM 677 C C . VAL A 1 83 ? 0.806 6.623 -0.020 1.00 95.38 83 VAL A C 1
ATOM 679 O O . VAL A 1 83 ? -0.324 7.039 -0.295 1.00 95.38 83 VAL A O 1
ATOM 682 N N . ASN A 1 84 ? 1.546 7.170 0.950 1.00 91.31 84 ASN A N 1
ATOM 683 C CA . ASN A 1 84 ? 1.11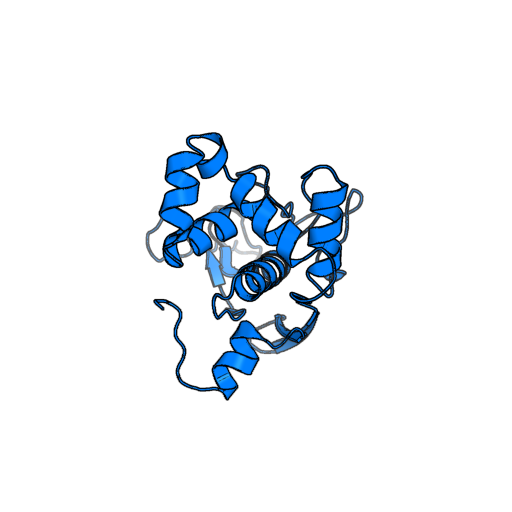3 8.267 1.818 1.00 91.31 84 ASN A CA 1
ATOM 684 C C . ASN A 1 84 ? 1.583 9.633 1.291 1.00 91.31 84 ASN A C 1
ATOM 686 O O . ASN A 1 84 ? 2.765 9.841 1.043 1.00 91.31 84 ASN A O 1
ATOM 690 N N . SER A 1 85 ? 0.671 10.599 1.163 1.00 83.81 85 SER A N 1
ATOM 691 C CA . SER A 1 85 ? 1.014 11.949 0.708 1.00 83.81 85 SER A CA 1
ATOM 692 C C . SER A 1 85 ? 1.200 12.992 1.816 1.00 83.81 85 SER A C 1
ATOM 694 O O . SER A 1 85 ? 1.314 14.181 1.514 1.00 83.81 85 SER A O 1
ATOM 696 N N . ASN A 1 86 ? 1.087 12.610 3.089 1.00 73.00 86 ASN A N 1
ATOM 697 C CA . ASN A 1 86 ? 1.186 13.577 4.186 1.00 73.00 86 ASN A CA 1
ATOM 698 C C . ASN A 1 86 ? 2.642 13.988 4.454 1.00 73.00 86 ASN A C 1
ATOM 700 O O . ASN A 1 86 ? 2.887 15.144 4.788 1.00 73.00 86 ASN A O 1
ATOM 704 N N . ASP A 1 87 ? 3.584 13.067 4.240 1.00 66.94 87 ASP A N 1
ATOM 705 C CA . ASP A 1 87 ? 5.021 13.296 4.444 1.00 66.94 87 ASP A CA 1
ATOM 706 C C . ASP A 1 87 ? 5.769 13.495 3.112 1.00 66.94 87 ASP A C 1
ATOM 708 O O . ASP A 1 87 ? 6.765 14.214 3.041 1.00 66.94 87 ASP A O 1
ATOM 712 N N . GLU A 1 88 ? 5.247 12.913 2.028 1.00 68.69 88 GLU A N 1
ATOM 713 C CA . GLU A 1 88 ? 5.818 12.956 0.679 1.00 68.69 88 GLU A CA 1
ATOM 714 C C . GLU A 1 88 ? 4.766 13.382 -0.357 1.00 68.69 88 GLU A C 1
ATOM 716 O O . GLU A 1 88 ? 3.581 13.491 -0.065 1.00 68.69 88 GLU A O 1
ATOM 721 N N . LYS A 1 89 ? 5.148 13.592 -1.623 1.00 80.31 89 LYS A N 1
ATOM 722 C CA . LYS A 1 89 ? 4.176 13.820 -2.718 1.00 80.31 89 LYS A CA 1
ATOM 723 C C . LYS A 1 89 ? 3.581 12.497 -3.228 1.00 80.31 89 LYS A C 1
ATOM 725 O O . LYS A 1 89 ? 3.579 12.232 -4.429 1.00 80.31 89 LYS A O 1
ATOM 730 N N . GLY A 1 90 ? 3.108 11.679 -2.291 1.00 91.19 90 GLY A N 1
ATOM 731 C CA . GLY A 1 90 ? 2.597 10.335 -2.522 1.00 91.19 90 GLY A CA 1
ATOM 732 C C . GLY A 1 90 ? 1.193 10.265 -3.132 1.00 91.19 90 GLY A C 1
ATOM 733 O O . GLY A 1 90 ? 0.618 11.260 -3.586 1.00 91.19 90 GLY A O 1
ATOM 734 N N . VAL A 1 91 ? 0.631 9.056 -3.148 1.00 97.44 91 VAL A N 1
ATOM 735 C CA . VAL A 1 91 ? -0.612 8.729 -3.858 1.00 97.44 91 VAL A CA 1
ATOM 736 C C . VAL A 1 91 ? -1.852 9.261 -3.142 1.00 97.44 91 VAL A C 1
ATOM 738 O O . VAL A 1 91 ? -2.693 9.899 -3.778 1.00 97.44 91 VAL A O 1
ATOM 741 N N . VAL A 1 92 ? -1.998 8.995 -1.842 1.00 97.44 92 VAL A N 1
ATOM 742 C CA . VAL A 1 92 ? -3.248 9.221 -1.099 1.00 97.44 92 VAL A CA 1
ATOM 743 C C . VAL A 1 92 ? -3.048 10.231 0.029 1.00 97.44 92 VAL A C 1
ATOM 745 O O . VAL A 1 92 ? -2.121 10.106 0.822 1.00 97.44 92 VAL A O 1
ATOM 748 N N . GLU A 1 93 ? -3.957 11.203 0.141 1.00 96.38 93 GLU A N 1
ATOM 749 C CA . GLU A 1 93 ? -3.967 12.177 1.243 1.00 96.38 93 GLU A CA 1
ATOM 750 C C . GLU A 1 93 ? -4.822 11.655 2.403 1.00 96.38 93 GLU A C 1
ATOM 752 O O . GLU A 1 93 ? -6.015 11.372 2.238 1.00 96.38 93 GLU A O 1
ATOM 757 N N . GLY A 1 94 ? -4.221 11.514 3.585 1.00 94.38 94 GLY A N 1
ATOM 758 C CA . GLY A 1 94 ? -4.876 10.924 4.752 1.00 94.38 94 GLY A CA 1
ATOM 759 C C . GLY A 1 94 ? -5.769 11.909 5.500 1.00 94.38 94 GLY A C 1
ATOM 760 O O . GLY A 1 94 ? -5.359 13.036 5.769 1.00 94.38 94 GLY A O 1
ATOM 761 N N . LYS A 1 95 ? -6.985 11.490 5.879 1.00 93.69 95 LYS A N 1
ATOM 762 C CA . LYS A 1 95 ? -7.876 12.313 6.716 1.00 93.69 95 LYS A CA 1
ATOM 763 C C . LYS A 1 95 ? -8.783 11.476 7.622 1.00 93.69 95 LYS A C 1
ATOM 765 O O . LYS A 1 95 ? -9.678 10.765 7.160 1.00 93.69 95 LYS A O 1
ATOM 770 N N . TRP A 1 96 ? -8.608 11.641 8.933 1.00 90.44 96 TRP A N 1
ATOM 771 C CA . TRP A 1 96 ? -9.318 10.872 9.968 1.00 90.44 96 TRP A CA 1
ATOM 772 C C . TRP A 1 96 ? -10.438 11.634 10.680 1.00 90.44 96 TRP A C 1
ATOM 774 O O . TRP A 1 96 ? -11.237 11.024 11.380 1.00 90.44 96 TRP A O 1
ATOM 784 N N . ASN A 1 97 ? -10.538 12.952 10.493 1.00 86.19 97 ASN A N 1
ATOM 785 C CA . ASN A 1 97 ? -11.534 13.774 11.176 1.00 86.19 97 ASN A CA 1
ATOM 786 C C . ASN A 1 97 ? -12.157 14.847 10.265 1.00 86.19 97 ASN A C 1
ATOM 788 O O . ASN A 1 97 ? -11.680 15.147 9.165 1.00 86.19 97 ASN A O 1
ATOM 792 N N . GLY A 1 98 ? -13.254 15.436 10.743 1.00 84.88 98 GLY A N 1
ATOM 793 C CA . GLY A 1 98 ? -13.952 16.530 10.072 1.00 84.88 98 GLY A CA 1
ATOM 794 C C . GLY A 1 98 ? -14.735 16.107 8.825 1.00 84.88 98 GLY A C 1
ATOM 795 O O . GLY A 1 98 ? -15.107 14.952 8.644 1.00 84.88 98 GLY A O 1
ATOM 796 N N . LYS A 1 99 ? -15.036 17.084 7.961 1.00 89.56 99 LYS A N 1
ATOM 797 C CA . LYS A 1 99 ? -15.826 16.873 6.737 1.00 89.56 99 LYS A CA 1
ATOM 798 C C . LYS A 1 99 ? -14.924 16.578 5.533 1.00 89.56 99 LYS A C 1
ATOM 800 O O . LYS A 1 99 ? -13.868 17.195 5.376 1.00 89.56 99 LYS A O 1
ATOM 805 N N . TYR A 1 100 ? -15.376 15.708 4.632 1.00 92.56 100 TYR A N 1
ATOM 806 C CA . TYR A 1 100 ? -14.655 15.308 3.410 1.00 92.56 100 TYR A CA 1
ATOM 807 C C . TYR A 1 100 ? -15.061 16.107 2.156 1.00 92.56 100 TYR A C 1
ATOM 809 O O . TYR A 1 100 ? -14.903 15.614 1.049 1.00 92.56 100 TYR A O 1
ATOM 817 N N . CYS A 1 101 ? -15.593 17.328 2.296 1.00 89.38 101 CYS A N 1
ATOM 818 C CA . CYS A 1 101 ? -16.221 18.072 1.188 1.00 89.38 101 CYS A CA 1
ATOM 819 C C . CYS A 1 101 ? -15.313 18.312 -0.034 1.00 89.38 101 CYS A C 1
ATOM 821 O O . CYS A 1 101 ? -15.804 18.432 -1.149 1.00 89.38 101 CYS A O 1
ATOM 823 N N . SER A 1 102 ? -13.999 18.396 0.170 1.00 91.19 102 SER A N 1
ATOM 824 C CA . SER A 1 102 ? -12.985 18.639 -0.865 1.00 91.19 102 SER A CA 1
ATOM 825 C C . SER A 1 102 ? -12.404 17.359 -1.481 1.00 91.19 102 SER A C 1
ATOM 827 O O . SER A 1 102 ? -11.371 17.418 -2.148 1.00 91.19 102 SER A O 1
ATOM 829 N N . GLY A 1 103 ? -13.011 16.199 -1.229 1.00 93.56 103 GLY A N 1
ATOM 830 C CA . GLY A 1 103 ? -12.520 14.913 -1.709 1.00 93.56 103 GLY A CA 1
ATOM 831 C C . GLY A 1 103 ? -13.553 13.799 -1.587 1.00 93.56 103 GLY A C 1
ATOM 832 O O . GLY A 1 103 ? -14.753 14.028 -1.458 1.00 93.56 103 GLY A O 1
ATOM 833 N N . THR A 1 104 ? -13.071 12.565 -1.642 1.00 95.94 104 THR A N 1
ATOM 834 C CA . THR A 1 104 ? -13.895 11.366 -1.465 1.00 95.94 104 THR A CA 1
ATOM 835 C C . THR A 1 104 ? -13.863 10.955 0.003 1.00 95.94 104 THR A C 1
ATOM 837 O O . THR A 1 104 ? -12.789 10.920 0.603 1.00 95.94 104 THR A O 1
ATOM 840 N N . ASN A 1 105 ? -15.026 10.652 0.588 1.00 95.12 105 ASN A N 1
ATOM 841 C CA . ASN A 1 105 ? -15.089 10.024 1.909 1.00 95.12 105 ASN A CA 1
ATOM 842 C C . ASN A 1 105 ? -14.350 8.668 1.844 1.00 95.12 105 ASN A C 1
ATOM 844 O O . ASN A 1 105 ? -14.718 7.868 0.982 1.00 95.12 105 ASN A O 1
ATOM 848 N N . PRO A 1 106 ? -13.364 8.394 2.723 1.00 94.88 106 PRO A N 1
ATOM 849 C CA . PRO A 1 106 ? -12.592 7.151 2.711 1.00 94.88 106 PRO A CA 1
ATOM 850 C C . PRO A 1 106 ? -13.435 5.864 2.684 1.00 94.88 106 PRO A C 1
ATOM 852 O O . PRO A 1 106 ? -13.037 4.896 2.044 1.00 94.88 106 PRO A O 1
ATOM 855 N N . LEU A 1 107 ? -14.624 5.872 3.298 1.00 92.81 107 LEU A N 1
ATOM 856 C CA . LEU A 1 107 ? -15.558 4.734 3.322 1.00 92.81 107 LEU A CA 1
ATOM 857 C C . LEU A 1 107 ? -16.234 4.446 1.971 1.00 92.81 107 LEU A C 1
ATOM 859 O O . LEU A 1 107 ? -16.914 3.439 1.827 1.00 92.81 107 LEU A O 1
ATOM 863 N N . ARG A 1 108 ? -16.110 5.337 0.980 1.00 95.56 108 ARG A N 1
ATOM 864 C CA . ARG A 1 108 ? -16.691 5.139 -0.361 1.00 95.56 108 ARG A CA 1
ATOM 865 C C . ARG A 1 108 ? -15.748 4.440 -1.332 1.00 95.56 108 ARG A C 1
ATOM 867 O O . ARG A 1 108 ? -16.166 4.132 -2.446 1.00 95.56 108 ARG A O 1
ATOM 874 N N . TRP A 1 109 ? -14.483 4.255 -0.968 1.00 97.50 109 TRP A N 1
ATOM 875 C CA . TRP A 1 109 ? -13.562 3.509 -1.813 1.00 97.50 109 TRP A CA 1
ATOM 876 C C . TRP A 1 109 ? -13.849 2.017 -1.708 1.00 97.50 109 TRP A C 1
ATOM 878 O O . TRP A 1 109 ? -13.943 1.483 -0.610 1.00 97.50 109 TRP A O 1
ATOM 888 N N . SER A 1 110 ? -13.938 1.361 -2.860 1.00 96.06 110 SER A N 1
ATOM 889 C CA . SER A 1 110 ? -14.119 -0.088 -2.988 1.00 96.06 110 SER A CA 1
ATOM 890 C C . SER A 1 110 ? -12.946 -0.765 -3.704 1.00 96.06 110 SER A C 1
ATOM 892 O O . SER A 1 110 ? -13.034 -1.931 -4.083 1.00 96.06 110 SER A O 1
ATOM 894 N N . GLY A 1 111 ? -11.854 -0.036 -3.954 1.00 97.94 111 GLY A N 1
ATOM 895 C CA . GLY A 1 111 ? -10.719 -0.562 -4.699 1.00 97.94 111 GLY A CA 1
ATOM 896 C C . GLY A 1 111 ? -9.632 0.457 -5.023 1.00 97.94 111 GLY A C 1
ATOM 897 O O . GLY A 1 111 ? -9.833 1.674 -4.946 1.00 97.94 111 GLY A O 1
ATOM 898 N N . SER A 1 112 ? -8.479 -0.059 -5.437 1.00 98.75 112 SER A N 1
ATOM 899 C CA . SER A 1 112 ? -7.256 0.714 -5.687 1.00 98.75 112 SER A CA 1
ATOM 900 C C . SER A 1 112 ? -7.208 1.340 -7.078 1.00 98.75 112 SER A C 1
ATOM 902 O O . SER A 1 112 ? -6.668 2.433 -7.249 1.00 98.75 112 SER A O 1
ATOM 904 N N . VAL A 1 113 ? -7.816 0.682 -8.069 1.00 98.62 113 VAL A N 1
ATOM 905 C CA . VAL A 1 113 ? -7.752 1.048 -9.496 1.00 98.62 113 VAL A CA 1
ATOM 906 C C . VAL A 1 113 ? -8.129 2.512 -9.736 1.00 98.62 113 VAL A C 1
ATOM 908 O O . VAL A 1 113 ? -7.402 3.271 -10.378 1.00 98.62 113 VAL A O 1
ATOM 911 N N . THR A 1 114 ? -9.260 2.953 -9.173 1.00 98.12 114 THR A N 1
ATOM 912 C CA . THR A 1 114 ? -9.740 4.334 -9.356 1.00 98.12 114 THR A CA 1
ATOM 913 C C . THR A 1 114 ? -8.823 5.348 -8.672 1.00 98.12 114 THR A C 1
ATOM 915 O O . THR A 1 114 ? -8.663 6.462 -9.170 1.00 98.12 114 THR A O 1
ATOM 918 N N . ILE A 1 115 ? -8.220 4.982 -7.540 1.00 98.69 115 ILE A N 1
ATOM 919 C CA . ILE A 1 115 ? -7.307 5.846 -6.787 1.00 98.69 115 ILE A CA 1
ATOM 920 C C . ILE A 1 115 ? -6.017 6.044 -7.588 1.00 98.69 115 ILE A C 1
ATOM 922 O O . ILE A 1 115 ? -5.653 7.180 -7.885 1.00 98.69 115 ILE A O 1
ATOM 926 N N . LEU A 1 116 ? -5.385 4.951 -8.018 1.00 98.75 116 LEU A N 1
ATOM 927 C CA . LEU A 1 116 ? -4.147 4.969 -8.800 1.00 98.75 116 LEU A CA 1
ATOM 928 C C . LEU A 1 116 ? -4.319 5.740 -10.118 1.00 98.75 116 LEU A C 1
ATOM 930 O O . LEU A 1 116 ? -3.539 6.648 -10.415 1.00 98.75 116 LEU A O 1
ATOM 934 N N . ARG A 1 117 ? -5.405 5.485 -10.862 1.00 98.62 117 ARG A N 1
ATOM 935 C CA . ARG A 1 117 ? -5.718 6.228 -12.097 1.00 98.62 117 ARG A CA 1
ATOM 936 C C . ARG A 1 117 ? -5.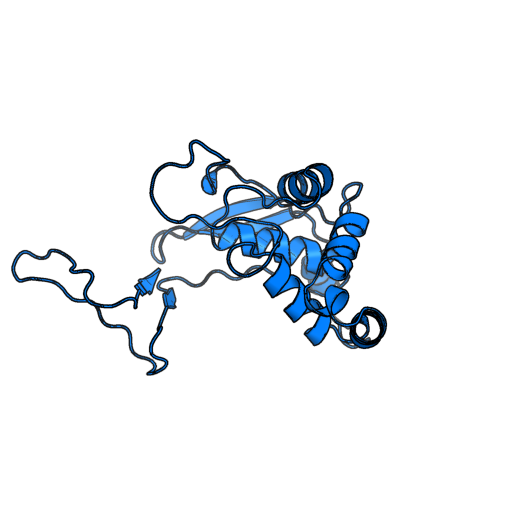960 7.718 -11.837 1.00 98.62 117 ARG A C 1
ATOM 938 O O . ARG A 1 117 ? -5.511 8.550 -12.625 1.00 98.62 117 ARG A O 1
ATOM 945 N N . LYS A 1 118 ? -6.654 8.086 -10.749 1.00 98.12 118 LYS A N 1
ATOM 946 C CA . LYS A 1 118 ? -6.863 9.499 -10.372 1.00 98.12 118 LYS A CA 1
ATOM 947 C C . LYS A 1 118 ? -5.546 10.199 -10.058 1.00 98.12 118 LYS A C 1
ATOM 949 O O . LYS A 1 118 ? -5.356 11.322 -10.519 1.00 98.12 118 LYS A O 1
ATOM 954 N N . TRP A 1 119 ? -4.653 9.548 -9.315 1.00 98.25 119 TRP A N 1
ATOM 955 C CA . TRP A 1 119 ? -3.333 10.091 -9.002 1.00 98.25 119 TRP A CA 1
ATOM 956 C C . TRP A 1 119 ? -2.521 10.336 -10.278 1.00 98.25 119 TRP A C 1
ATOM 958 O O . TRP A 1 119 ? -2.061 11.453 -10.520 1.00 98.25 119 TRP A O 1
ATOM 968 N N . TYR A 1 120 ? -2.438 9.326 -11.147 1.00 97.75 120 TYR A N 1
ATOM 969 C CA . TYR A 1 120 ? -1.684 9.403 -12.396 1.00 97.75 120 TYR A CA 1
ATOM 970 C C . TYR A 1 120 ? -2.226 10.494 -13.337 1.00 97.75 120 TYR A C 1
ATOM 972 O O . TYR A 1 120 ? -1.507 11.424 -13.710 1.00 97.75 120 TYR A O 1
ATOM 980 N N . ARG A 1 121 ? -3.535 10.473 -13.636 1.00 97.88 121 ARG A N 1
ATOM 981 C CA . ARG A 1 121 ? -4.205 11.485 -14.485 1.00 97.88 121 ARG A CA 1
ATOM 982 C C . ARG A 1 121 ? -4.179 12.883 -13.867 1.00 97.88 121 ARG A C 1
ATOM 984 O O . ARG A 1 121 ? -4.158 13.886 -14.578 1.00 97.88 121 ARG A O 1
ATOM 991 N N . GLY A 1 122 ? -4.144 12.960 -12.540 1.00 96.88 122 GLY A N 1
ATOM 992 C CA . GLY A 1 122 ? -4.010 14.193 -11.771 1.00 96.88 122 GLY A CA 1
ATOM 993 C C . GLY A 1 122 ? -2.623 14.834 -11.842 1.00 96.88 122 GLY A C 1
ATOM 994 O O . GLY A 1 122 ? -2.402 15.825 -11.145 1.00 96.88 122 GLY A O 1
ATOM 995 N N . ARG A 1 123 ? -1.702 14.307 -12.667 1.00 96.12 123 ARG A N 1
ATOM 996 C CA . ARG A 1 123 ? -0.280 14.684 -12.705 1.00 96.12 123 ARG A CA 1
ATOM 997 C C . ARG A 1 123 ? 0.387 14.482 -11.346 1.00 96.12 123 ARG A C 1
ATOM 999 O O . ARG A 1 123 ? 1.058 15.382 -10.844 1.00 96.12 123 ARG A O 1
ATOM 1006 N N . TYR A 1 124 ? 0.159 13.307 -10.759 1.00 95.56 124 TYR A N 1
ATOM 1007 C CA . TYR A 1 124 ? 0.742 12.869 -9.486 1.00 95.56 124 TYR A CA 1
ATOM 1008 C C . TYR A 1 124 ? 0.335 13.737 -8.289 1.00 95.56 124 TYR A C 1
ATOM 1010 O O . TYR A 1 124 ? 1.056 13.846 -7.299 1.00 95.56 124 TYR A O 1
ATOM 1018 N N . LYS A 1 125 ? -0.824 14.399 -8.380 1.00 95.31 125 LYS A N 1
ATOM 1019 C CA . LYS A 1 125 ? -1.406 15.117 -7.245 1.00 95.31 125 LYS A CA 1
ATOM 1020 C C . LYS A 1 125 ? -2.065 14.122 -6.287 1.00 95.31 125 LYS A C 1
ATOM 1022 O O . LYS A 1 125 ? -2.765 13.227 -6.768 1.00 95.31 125 LYS A O 1
ATOM 1027 N N . PRO A 1 126 ? -1.927 14.315 -4.965 1.00 96.62 126 PRO A N 1
ATOM 1028 C CA . PRO A 1 126 ? -2.539 13.432 -3.984 1.00 96.62 126 PRO A CA 1
ATOM 1029 C C . PRO A 1 126 ? -4.049 13.266 -4.151 1.00 96.62 126 PRO A C 1
ATOM 1031 O O . PRO A 1 126 ? -4.789 14.226 -4.395 1.00 96.62 126 PRO A O 1
ATOM 1034 N N . VAL A 1 127 ? -4.517 12.032 -3.982 1.00 97.56 127 VAL A N 1
ATOM 1035 C CA . VAL A 1 127 ? -5.930 11.671 -4.053 1.00 97.56 127 VAL A CA 1
ATOM 1036 C C . VAL A 1 127 ? -6.558 11.805 -2.674 1.00 97.56 127 VAL A C 1
ATOM 1038 O O . VAL A 1 127 ? -6.232 11.081 -1.736 1.00 97.56 127 VAL A O 1
ATOM 1041 N N . ARG A 1 128 ? -7.510 12.730 -2.566 1.00 96.25 128 ARG A N 1
ATOM 1042 C CA . ARG A 1 128 ? -8.277 13.000 -1.347 1.00 96.25 128 ARG A CA 1
ATOM 1043 C C . ARG A 1 128 ? -9.522 12.107 -1.275 1.00 96.25 128 ARG A C 1
ATOM 1045 O O . ARG A 1 128 ? -10.322 12.116 -2.213 1.00 96.25 128 ARG A O 1
ATOM 1052 N N . TYR A 1 129 ? -9.808 11.376 -0.202 1.00 96.38 129 TYR A N 1
ATOM 1053 C CA . TYR A 1 129 ? -9.009 11.117 1.000 1.00 96.38 129 TYR A CA 1
ATOM 1054 C C . TYR A 1 129 ? -8.905 9.615 1.258 1.00 96.38 129 TYR A C 1
ATOM 1056 O O . TYR A 1 129 ? -9.753 8.858 0.787 1.00 96.38 129 TYR A O 1
ATOM 1064 N N . GLY A 1 130 ? -7.915 9.196 2.040 1.00 96.50 130 GLY A N 1
ATOM 1065 C CA . GLY A 1 130 ? -7.773 7.825 2.526 1.00 96.50 130 GLY A CA 1
ATOM 1066 C C . GLY A 1 130 ? -7.700 7.721 4.047 1.00 96.50 130 GLY A C 1
ATOM 1067 O O . GLY A 1 130 ? -7.465 8.703 4.753 1.00 96.50 130 GLY A O 1
ATOM 1068 N N . GLN A 1 131 ? -7.905 6.497 4.527 1.00 94.94 131 GLN A N 1
ATOM 1069 C CA . GLN A 1 131 ? -7.603 6.032 5.886 1.00 94.94 131 GLN A CA 1
ATOM 1070 C C . GLN A 1 131 ? -6.816 4.720 5.795 1.00 94.94 131 GLN A C 1
ATOM 1072 O O . GLN A 1 131 ? -6.550 4.252 4.688 1.00 94.94 131 GLN A O 1
ATOM 1077 N N . CYS A 1 132 ? -6.413 4.140 6.930 1.00 95.38 132 CYS A N 1
ATOM 1078 C CA . CYS A 1 132 ? -5.469 3.013 6.997 1.00 95.38 132 CYS A CA 1
ATOM 1079 C C . CYS A 1 132 ? -5.774 1.873 6.006 1.00 95.38 132 CYS A C 1
ATOM 1081 O O . CYS A 1 132 ? -4.872 1.458 5.282 1.00 95.38 132 CYS A O 1
ATOM 1083 N N . TRP A 1 133 ? -7.029 1.427 5.886 1.00 96.94 133 TRP A N 1
ATOM 1084 C CA . TRP A 1 133 ? -7.398 0.362 4.943 1.00 96.94 133 TRP A CA 1
ATOM 1085 C C . TRP A 1 133 ? -7.252 0.770 3.471 1.00 96.94 133 TRP A C 1
ATOM 1087 O O . TRP A 1 133 ? -6.896 -0.060 2.640 1.00 96.94 133 TRP A O 1
ATOM 1097 N N . VAL A 1 134 ? -7.480 2.047 3.142 1.00 98.06 134 VAL A N 1
ATOM 1098 C CA . VAL A 1 134 ? -7.298 2.583 1.784 1.00 98.06 134 VAL A CA 1
ATOM 1099 C C . VAL A 1 134 ? -5.818 2.551 1.412 1.00 98.06 134 VAL A C 1
ATOM 1101 O O . VAL A 1 134 ? -5.472 2.081 0.331 1.00 98.06 134 VAL A O 1
ATOM 1104 N N . PHE A 1 135 ? -4.941 2.997 2.319 1.00 97.81 135 PHE A N 1
ATOM 1105 C CA . PHE A 1 135 ? -3.492 2.922 2.116 1.00 97.81 135 PHE A CA 1
ATOM 1106 C C . PHE A 1 135 ? -3.033 1.470 1.953 1.00 97.81 135 PHE A C 1
ATOM 1108 O O . PHE A 1 135 ? -2.331 1.156 0.994 1.00 97.81 135 PHE A O 1
ATOM 1115 N N . ALA A 1 136 ? -3.483 0.571 2.833 1.00 98.31 136 ALA A N 1
ATOM 1116 C CA . ALA A 1 136 ? -3.137 -0.845 2.765 1.00 98.31 136 ALA A CA 1
ATOM 1117 C C . ALA A 1 136 ? -3.617 -1.503 1.458 1.00 98.31 136 ALA A C 1
ATOM 1119 O O . ALA A 1 136 ? -2.872 -2.262 0.842 1.00 98.31 136 ALA A O 1
ATOM 1120 N N . GLY A 1 137 ? -4.832 -1.183 1.001 1.00 98.56 137 GLY A N 1
ATOM 1121 C CA . GLY A 1 137 ? -5.383 -1.680 -0.258 1.00 98.56 137 GLY A CA 1
ATOM 1122 C C . GLY A 1 137 ? -4.565 -1.242 -1.475 1.00 98.56 137 GLY A C 1
ATOM 1123 O O . GLY A 1 137 ? -4.195 -2.079 -2.305 1.00 98.56 137 GLY A O 1
ATOM 1124 N N . VAL A 1 138 ? -4.220 0.049 -1.545 1.00 98.69 138 VAL A N 1
ATOM 1125 C CA . VAL A 1 138 ? -3.377 0.611 -2.614 1.00 98.69 138 VAL A CA 1
ATOM 1126 C C . VAL A 1 138 ? -1.977 -0.001 -2.583 1.00 98.69 138 VAL A C 1
ATOM 1128 O O . VAL A 1 138 ? -1.506 -0.475 -3.613 1.00 98.69 138 VAL A O 1
ATOM 1131 N N . MET A 1 139 ? -1.339 -0.072 -1.411 1.00 98.56 139 MET A N 1
ATOM 1132 C CA . MET A 1 139 ? -0.020 -0.691 -1.247 1.00 98.56 139 MET A CA 1
ATOM 1133 C C . MET A 1 139 ? -0.022 -2.160 -1.685 1.00 98.56 139 MET A C 1
ATOM 1135 O O . MET A 1 139 ? 0.856 -2.572 -2.437 1.00 98.56 139 MET A O 1
ATOM 1139 N N . CYS A 1 140 ? -1.030 -2.937 -1.275 1.00 98.81 140 CYS A N 1
ATOM 1140 C CA . CYS A 1 140 ? -1.175 -4.337 -1.676 1.00 98.81 140 CYS A CA 1
ATOM 1141 C C . CYS A 1 140 ? -1.282 -4.478 -3.201 1.00 98.81 140 CYS A C 1
ATOM 1143 O O . CYS A 1 140 ? -0.633 -5.338 -3.785 1.00 98.81 140 CYS A O 1
ATOM 1145 N N . THR A 1 141 ? -2.039 -3.591 -3.854 1.00 98.88 141 THR A N 1
ATOM 1146 C CA . THR A 1 141 ? -2.190 -3.595 -5.321 1.00 98.88 141 THR A CA 1
ATOM 1147 C C . THR A 1 141 ? -0.861 -3.343 -6.022 1.00 98.88 141 THR A C 1
ATOM 1149 O O . THR A 1 141 ? -0.483 -4.106 -6.907 1.00 98.88 141 THR A O 1
ATOM 115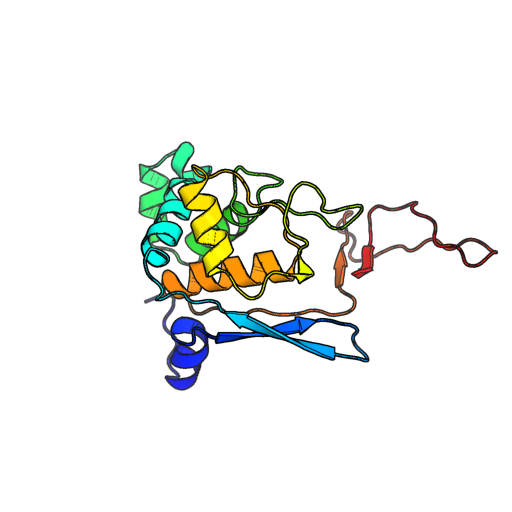2 N N . VAL A 1 142 ? -0.133 -2.308 -5.595 1.00 98.81 142 VAL A N 1
ATOM 1153 C CA . VAL A 1 142 ? 1.164 -1.947 -6.181 1.00 98.81 142 VAL A CA 1
ATOM 1154 C C . VAL A 1 142 ? 2.159 -3.092 -5.999 1.00 98.81 142 VAL A C 1
ATOM 1156 O O . VAL A 1 142 ? 2.752 -3.540 -6.974 1.00 98.81 142 VAL A O 1
ATOM 1159 N N . LEU A 1 143 ? 2.292 -3.643 -4.789 1.00 98.88 143 LEU A N 1
ATOM 1160 C CA . LEU A 1 143 ? 3.237 -4.733 -4.529 1.00 98.88 143 LEU A CA 1
ATOM 1161 C C . LEU A 1 143 ? 2.893 -6.018 -5.294 1.00 98.88 143 LEU A C 1
ATOM 1163 O O . LEU A 1 143 ? 3.793 -6.620 -5.878 1.00 98.88 143 LEU A O 1
ATOM 1167 N N . ARG A 1 144 ? 1.608 -6.400 -5.371 1.00 98.81 144 ARG A N 1
ATOM 1168 C CA . ARG A 1 144 ? 1.166 -7.546 -6.187 1.00 98.81 144 ARG A CA 1
ATOM 1169 C C . ARG A 1 144 ? 1.470 -7.341 -7.668 1.00 98.81 144 ARG A C 1
ATOM 1171 O O . ARG A 1 144 ? 1.962 -8.265 -8.307 1.00 98.81 144 ARG A O 1
ATOM 1178 N N . SER A 1 145 ? 1.242 -6.134 -8.197 1.00 98.75 145 SER A N 1
ATOM 1179 C CA . SER A 1 145 ? 1.552 -5.803 -9.598 1.00 98.75 145 SER A CA 1
ATOM 1180 C C . SER A 1 145 ? 3.051 -5.900 -9.908 1.00 98.75 145 SER A C 1
ATOM 1182 O O . SER A 1 145 ? 3.431 -6.322 -10.995 1.00 98.75 145 SER A O 1
ATOM 1184 N N . LEU A 1 146 ? 3.904 -5.587 -8.925 1.00 98.69 146 LEU A N 1
ATOM 1185 C CA . LEU A 1 146 ? 5.363 -5.708 -9.009 1.00 98.69 146 LEU A CA 1
ATOM 1186 C C . LEU A 1 146 ? 5.866 -7.137 -8.729 1.00 98.69 146 LEU A C 1
ATOM 1188 O O . LEU A 1 146 ? 7.073 -7.365 -8.694 1.00 98.69 146 LEU A O 1
ATOM 1192 N N . GLY A 1 147 ? 4.963 -8.100 -8.515 1.00 98.56 147 GLY A N 1
ATOM 1193 C CA . GLY A 1 147 ? 5.298 -9.506 -8.290 1.00 98.56 147 GLY A CA 1
ATOM 1194 C C . GLY A 1 147 ? 5.689 -9.862 -6.853 1.00 98.56 147 GLY A C 1
ATOM 1195 O O . GLY A 1 147 ? 6.126 -10.985 -6.618 1.00 98.56 147 GLY A O 1
ATOM 1196 N N . ILE A 1 148 ? 5.522 -8.953 -5.885 1.00 98.81 148 ILE A N 1
ATOM 1197 C CA . ILE A 1 148 ? 5.836 -9.195 -4.468 1.00 98.81 148 ILE A CA 1
ATOM 1198 C C . ILE A 1 148 ? 4.594 -9.776 -3.762 1.00 98.81 148 ILE A C 1
ATOM 1200 O O . ILE A 1 148 ? 3.587 -9.067 -3.625 1.00 98.81 148 ILE A O 1
ATOM 1204 N N . PRO A 1 149 ? 4.633 -11.030 -3.262 1.00 98.75 149 PRO A N 1
ATOM 1205 C CA . PRO A 1 149 ? 3.498 -11.640 -2.573 1.00 98.75 149 PRO A CA 1
ATOM 1206 C C . PRO A 1 149 ? 3.071 -10.831 -1.344 1.00 98.75 149 PRO A C 1
ATOM 1208 O O . PRO A 1 149 ? 3.848 -10.649 -0.408 1.00 98.75 149 PRO A O 1
ATOM 1211 N N . THR A 1 150 ? 1.829 -10.343 -1.341 1.00 98.75 150 THR A N 1
ATOM 1212 C CA . THR A 1 150 ? 1.349 -9.371 -0.347 1.00 98.75 150 THR A CA 1
ATOM 1213 C C . THR A 1 150 ? -0.087 -9.661 0.089 1.00 98.75 150 THR A C 1
ATOM 1215 O O . THR A 1 150 ? -0.920 -10.110 -0.702 1.00 98.75 150 THR A O 1
ATOM 1218 N N . ARG A 1 151 ? -0.405 -9.374 1.358 1.00 98.56 151 ARG A N 1
ATOM 1219 C CA . ARG A 1 151 ? -1.762 -9.437 1.926 1.00 98.56 151 ARG A CA 1
ATOM 1220 C C . ARG A 1 151 ? -2.017 -8.272 2.879 1.00 98.56 151 ARG A C 1
ATOM 1222 O O . ARG A 1 151 ? -1.084 -7.778 3.509 1.00 98.56 151 ARG A O 1
ATOM 1229 N N . VAL A 1 152 ? -3.278 -7.867 3.009 1.00 98.50 152 VAL A N 1
ATOM 1230 C CA . VAL A 1 152 ? -3.702 -6.840 3.971 1.00 98.50 152 VAL A CA 1
ATOM 1231 C C . VAL A 1 152 ? -3.957 -7.483 5.333 1.00 98.50 152 VAL A C 1
ATOM 1233 O O . VAL A 1 152 ? -4.558 -8.552 5.413 1.00 98.50 152 VAL A O 1
ATOM 1236 N N . ILE A 1 153 ? -3.495 -6.830 6.400 1.00 98.31 153 ILE A N 1
ATOM 1237 C CA . ILE A 1 153 ? -3.684 -7.262 7.787 1.00 98.31 153 ILE A CA 1
ATOM 1238 C C . ILE A 1 153 ? -4.446 -6.175 8.542 1.00 98.31 153 ILE A C 1
ATOM 1240 O O . ILE A 1 153 ? -4.098 -4.999 8.448 1.00 98.31 153 ILE A O 1
ATOM 1244 N N . THR A 1 154 ? -5.447 -6.587 9.317 1.00 97.56 154 THR A N 1
ATOM 1245 C CA . THR A 1 154 ? -6.177 -5.718 10.244 1.00 97.56 154 THR A CA 1
ATOM 1246 C C . THR A 1 154 ? -5.802 -6.094 11.670 1.00 97.56 154 THR A C 1
ATOM 1248 O O . THR A 1 154 ? -5.879 -7.264 12.043 1.00 97.56 154 THR A O 1
ATOM 1251 N N . ASN A 1 155 ? -5.422 -5.095 12.463 1.00 96.88 155 ASN A N 1
ATOM 1252 C CA . ASN A 1 155 ? -5.227 -5.217 13.901 1.00 96.88 155 ASN A CA 1
ATOM 1253 C C . ASN A 1 155 ? -6.329 -4.431 14.622 1.00 96.88 155 ASN A C 1
ATOM 1255 O O . ASN A 1 155 ? -6.555 -3.269 14.289 1.00 96.88 155 ASN A O 1
ATOM 1259 N N . PHE A 1 156 ? -6.999 -5.052 15.591 1.00 94.31 156 PHE A N 1
ATOM 1260 C CA . PHE A 1 156 ? -8.017 -4.399 16.420 1.00 94.31 156 PHE A CA 1
ATOM 1261 C C . PHE A 1 156 ? -7.399 -3.923 17.734 1.00 94.31 156 PHE A C 1
ATOM 1263 O O . PHE A 1 156 ? -6.487 -4.568 18.247 1.00 94.31 156 PHE A O 1
ATOM 1270 N N . ASN A 1 157 ? -7.914 -2.822 18.288 1.00 91.81 157 ASN A N 1
ATOM 1271 C CA . ASN A 1 157 ? -7.333 -2.148 19.454 1.00 91.81 157 ASN A CA 1
ATOM 1272 C C . ASN A 1 157 ? -5.858 -1.790 19.204 1.00 91.81 157 ASN A C 1
ATOM 1274 O O . ASN A 1 157 ? -4.969 -2.109 19.998 1.00 91.81 157 ASN A O 1
ATOM 1278 N N . SER A 1 158 ? -5.585 -1.164 18.058 1.00 92.50 158 SER A N 1
ATOM 1279 C CA . SER A 1 158 ? -4.220 -0.905 17.616 1.00 92.50 158 SER A CA 1
ATOM 1280 C C . SER A 1 158 ? -3.654 0.316 18.330 1.00 92.50 158 SER A C 1
ATOM 1282 O O . SER A 1 158 ? -4.043 1.450 18.058 1.00 92.50 158 SER A O 1
ATOM 1284 N N . ALA A 1 159 ? -2.717 0.073 19.241 1.00 90.56 159 ALA A N 1
ATOM 1285 C CA . ALA A 1 159 ? -1.956 1.109 19.922 1.00 90.56 159 ALA A CA 1
ATOM 1286 C C . ALA A 1 159 ? -1.100 1.919 18.935 1.00 90.56 159 ALA A C 1
ATOM 1288 O O . ALA A 1 159 ? -0.363 1.358 18.124 1.00 90.56 159 ALA A O 1
ATOM 1289 N N . HIS A 1 160 ? -1.173 3.239 19.046 1.00 86.69 160 HIS A N 1
ATOM 1290 C CA . HIS A 1 160 ? -0.267 4.192 18.426 1.00 86.69 160 HIS A CA 1
ATOM 1291 C C . HIS A 1 160 ? 0.468 4.921 19.554 1.00 86.69 160 HIS A C 1
ATOM 1293 O O . HIS A 1 160 ? -0.024 5.923 20.076 1.00 86.69 160 HIS A O 1
ATOM 1299 N N . ASP A 1 161 ? 1.595 4.334 19.956 1.00 83.25 161 ASP A N 1
ATOM 1300 C CA . ASP A 1 161 ? 2.550 4.874 20.928 1.00 83.25 161 ASP A CA 1
ATOM 1301 C C . ASP A 1 161 ? 3.479 5.862 20.212 1.00 83.25 161 ASP A C 1
ATOM 1303 O O . ASP A 1 161 ? 4.179 5.491 19.263 1.00 83.25 161 ASP A O 1
ATOM 1307 N N . ARG A 1 162 ? 3.474 7.124 20.650 1.00 80.56 162 ARG A N 1
ATOM 1308 C CA . ARG A 1 162 ? 4.309 8.174 20.056 1.00 80.56 162 ARG A CA 1
ATOM 1309 C C . ARG A 1 162 ? 5.608 8.429 20.824 1.00 80.56 162 ARG A C 1
ATOM 1311 O O . ARG A 1 162 ? 6.514 9.060 20.277 1.00 80.56 162 ARG A O 1
ATOM 1318 N N . ASN A 1 163 ? 5.717 7.968 22.067 1.00 83.44 163 ASN A N 1
ATOM 1319 C CA . ASN A 1 163 ? 6.869 8.226 22.935 1.00 83.44 163 ASN A CA 1
ATOM 1320 C C . ASN A 1 163 ? 7.850 7.031 23.008 1.00 83.44 163 ASN A C 1
ATOM 1322 O O . ASN A 1 163 ? 8.935 7.175 23.575 1.00 83.44 163 ASN A O 1
ATOM 1326 N N . ILE A 1 164 ? 7.514 5.907 22.357 1.00 85.12 164 ILE A N 1
ATOM 1327 C CA . ILE A 1 164 ? 8.362 4.718 22.170 1.00 85.12 164 ILE A CA 1
ATOM 1328 C C . ILE A 1 164 ? 8.710 4.063 23.520 1.00 85.12 164 ILE A C 1
ATOM 1330 O O . ILE A 1 164 ? 9.821 3.568 23.727 1.00 85.12 164 ILE A O 1
ATOM 1334 N N . ASN A 1 165 ? 7.772 4.072 24.470 1.00 87.88 165 ASN A N 1
ATOM 1335 C CA . ASN A 1 165 ? 7.949 3.458 25.788 1.00 87.88 165 ASN A CA 1
ATOM 1336 C C . ASN A 1 165 ? 7.153 2.153 25.976 1.00 87.88 165 ASN A C 1
ATOM 1338 O O . ASN A 1 165 ? 7.224 1.561 27.054 1.00 87.88 165 ASN A O 1
ATOM 1342 N N . LEU A 1 166 ? 6.450 1.684 24.934 1.00 87.00 166 LEU A N 1
ATOM 1343 C CA . LEU A 1 166 ? 5.581 0.499 24.945 1.00 87.00 166 LEU A CA 1
ATOM 1344 C C . LEU A 1 166 ? 4.359 0.629 25.875 1.00 87.00 166 LEU A C 1
ATOM 1346 O O . LEU A 1 166 ? 3.779 -0.379 26.283 1.00 87.00 166 LEU A O 1
ATOM 1350 N N . SER A 1 167 ? 3.951 1.858 26.190 1.00 87.25 167 SER A N 1
ATOM 1351 C CA . SER A 1 167 ? 2.759 2.206 26.965 1.00 87.25 167 SER A CA 1
ATOM 1352 C C . SER A 1 167 ? 1.911 3.221 26.200 1.00 87.25 167 SER A C 1
ATOM 1354 O O . SER A 1 167 ? 2.416 4.032 25.432 1.00 87.25 167 SER A O 1
ATOM 1356 N N . VAL A 1 168 ? 0.597 3.174 26.413 1.00 86.50 168 VAL A N 1
ATOM 1357 C CA . VAL A 1 168 ? -0.361 4.118 25.827 1.00 86.50 168 VAL A CA 1
ATOM 1358 C C . VAL A 1 168 ? -1.217 4.659 26.955 1.00 86.50 168 VAL A C 1
ATOM 1360 O O . VAL A 1 168 ? -1.907 3.896 27.636 1.00 86.50 168 VAL A O 1
ATOM 1363 N N . ASP A 1 169 ? -1.205 5.974 27.132 1.00 87.75 169 ASP A N 1
ATOM 1364 C CA . ASP A 1 169 ? -1.952 6.612 28.207 1.00 87.75 169 ASP A CA 1
ATOM 1365 C C . ASP A 1 169 ? -3.325 7.099 27.723 1.00 87.75 169 ASP A C 1
ATOM 1367 O O . ASP A 1 169 ? -3.485 7.635 26.626 1.00 87.75 169 ASP A O 1
ATOM 1371 N N . LYS A 1 170 ? -4.359 6.937 28.555 1.00 86.00 170 LYS A N 1
ATOM 1372 C CA . LYS A 1 170 ? -5.687 7.513 28.305 1.00 86.00 170 LYS A CA 1
ATOM 1373 C C . LYS A 1 170 ? -6.190 8.210 29.554 1.00 86.00 170 LYS A C 1
ATOM 1375 O O . LYS A 1 170 ? -6.421 7.584 30.584 1.00 86.00 170 LYS A O 1
ATOM 1380 N N . TYR A 1 171 ? -6.413 9.512 29.436 1.00 88.94 171 TYR A N 1
ATOM 1381 C CA . TYR A 1 171 ? -6.868 10.343 30.542 1.00 88.94 171 TYR A CA 1
ATOM 1382 C C . TYR A 1 171 ? -8.386 10.488 30.492 1.00 88.94 171 TYR A C 1
ATOM 1384 O O . TYR A 1 171 ? -8.956 10.839 29.457 1.00 88.94 171 TYR A O 1
ATOM 1392 N N . ILE A 1 172 ? -9.046 10.207 31.611 1.00 91.69 172 ILE A N 1
ATOM 1393 C CA . ILE A 1 172 ? -10.497 10.317 31.766 1.00 91.69 172 ILE A CA 1
ATOM 1394 C C . ILE A 1 172 ? -10.752 11.138 33.025 1.00 91.69 172 ILE A C 1
ATOM 1396 O O . ILE A 1 172 ? -10.171 10.857 34.073 1.00 91.69 172 ILE A O 1
ATOM 1400 N N . ASP A 1 173 ? -11.577 12.176 32.917 1.00 91.75 173 ASP A N 1
ATOM 1401 C CA . ASP A 1 173 ? -11.948 12.977 34.081 1.00 91.75 173 ASP A CA 1
ATOM 1402 C C . ASP A 1 173 ? -13.009 12.282 34.952 1.00 91.75 173 ASP A C 1
ATOM 1404 O O . ASP A 1 173 ? -13.586 11.255 34.591 1.00 91.75 173 ASP A O 1
ATOM 1408 N N . ILE A 1 174 ? -13.301 12.869 36.114 1.00 94.50 174 ILE A N 1
ATOM 1409 C CA . ILE A 1 174 ? -14.290 12.337 37.065 1.00 94.50 174 ILE A CA 1
ATOM 1410 C C . ILE A 1 174 ? -15.716 12.252 36.497 1.00 94.50 174 ILE A C 1
ATOM 1412 O O . ILE A 1 174 ? -16.555 11.561 37.067 1.00 94.50 174 ILE A O 1
ATOM 1416 N N . SER A 1 175 ? -16.006 12.950 35.394 1.00 94.19 175 SER A N 1
ATOM 1417 C CA . SER A 1 175 ? -17.299 12.893 34.706 1.00 94.19 175 SER A CA 1
ATOM 1418 C C . SER A 1 175 ? -17.367 11.773 33.661 1.00 94.19 175 SER A C 1
ATOM 1420 O O . SER A 1 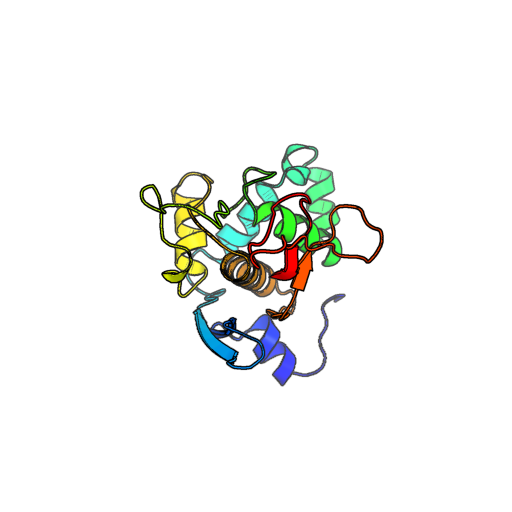175 ? -18.416 11.555 33.059 1.00 94.19 175 SER A O 1
ATOM 1422 N N . GLY A 1 176 ? -16.262 11.050 33.444 1.00 89.81 176 GLY A N 1
ATOM 1423 C CA . GLY A 1 176 ? -16.144 10.008 32.427 1.00 89.81 176 GLY A CA 1
ATOM 1424 C C . GLY A 1 176 ? -15.767 10.536 31.041 1.00 89.81 176 GLY A C 1
ATOM 1425 O O . GLY A 1 176 ? -15.772 9.773 30.072 1.00 89.81 176 GLY A O 1
ATOM 1426 N N . LYS A 1 177 ? -15.424 11.823 30.904 1.00 91.88 177 LYS A N 1
ATOM 1427 C CA . LYS A 1 177 ? -15.028 12.409 29.621 1.00 91.88 177 LYS A CA 1
ATOM 1428 C C . LYS A 1 177 ? -13.557 12.109 29.340 1.00 91.88 177 LYS A C 1
ATOM 1430 O O . LYS A 1 177 ? -12.690 12.333 30.180 1.00 91.88 177 LYS A O 1
ATOM 1435 N N . THR A 1 178 ? -13.269 11.633 28.127 1.00 88.00 178 THR A N 1
ATOM 1436 C CA . THR A 1 178 ? -11.883 11.450 27.667 1.00 88.00 178 THR A CA 1
ATOM 1437 C C . THR A 1 178 ? -11.226 12.811 27.434 1.00 88.00 178 THR A C 1
ATOM 1439 O O . THR A 1 178 ? -11.780 13.666 26.739 1.00 88.00 178 THR A O 1
ATOM 1442 N N . LEU A 1 179 ? -10.043 13.000 28.011 1.00 88.00 179 LEU A N 1
ATOM 1443 C CA . LEU A 1 179 ? -9.208 14.182 27.848 1.00 88.00 179 LEU A CA 1
ATOM 1444 C C . LEU A 1 179 ? -8.077 13.880 26.856 1.00 88.00 179 LEU A C 1
ATOM 1446 O O . LEU A 1 179 ? -7.422 12.843 26.939 1.00 88.00 179 LEU A O 1
ATOM 1450 N N . HIS A 1 180 ? -7.813 14.811 25.942 1.00 83.88 180 HIS A N 1
ATOM 1451 C CA . HIS A 1 180 ? -6.737 14.704 24.952 1.00 83.88 180 HIS A CA 1
ATOM 1452 C C . HIS A 1 180 ? -5.435 15.314 25.495 1.00 83.88 180 HIS A C 1
ATOM 1454 O O . HIS A 1 180 ? -4.986 16.349 25.012 1.00 83.88 180 HIS A O 1
ATOM 1460 N N . LEU A 1 181 ? -4.886 14.716 26.560 1.00 85.19 181 LEU A N 1
ATOM 1461 C CA . LEU A 1 181 ? -3.646 15.180 27.210 1.00 85.19 181 LEU A CA 1
ATOM 1462 C C . LEU A 1 181 ? -2.377 14.493 26.681 1.00 85.19 181 LEU A C 1
ATOM 1464 O O . LEU A 1 181 ? -1.278 14.943 26.983 1.00 85.19 181 LEU A O 1
ATOM 1468 N N . THR A 1 182 ? -2.532 13.429 25.894 1.00 82.94 182 THR A N 1
ATOM 1469 C CA . THR A 1 182 ? -1.454 12.748 25.167 1.00 82.94 182 THR A CA 1
ATOM 1470 C C . THR A 1 182 ? -1.818 12.651 23.687 1.00 82.94 182 THR A C 1
ATOM 1472 O O . THR A 1 182 ? -2.991 12.746 23.312 1.00 82.94 182 THR A O 1
ATOM 1475 N N . GLU A 1 183 ? -0.795 12.493 22.853 1.00 80.44 183 GLU A N 1
ATOM 1476 C CA . GLU A 1 183 ? -0.929 12.183 21.430 1.00 80.44 183 GLU A CA 1
ATOM 1477 C C . GLU A 1 183 ? -1.035 10.672 21.171 1.00 80.44 183 GLU A C 1
ATOM 1479 O O . GLU A 1 183 ? -1.307 10.265 20.038 1.00 80.44 183 GLU A O 1
ATOM 1484 N N . ASP A 1 184 ? -0.847 9.852 22.209 1.00 81.38 184 ASP A N 1
ATOM 1485 C CA . ASP A 1 184 ? -1.066 8.415 22.143 1.00 81.38 184 ASP A CA 1
ATOM 1486 C C . ASP A 1 184 ? -2.540 8.110 21.867 1.00 81.38 184 ASP A C 1
ATOM 1488 O O . ASP A 1 184 ? -3.462 8.823 22.283 1.00 81.38 184 ASP A O 1
ATOM 1492 N N . SER A 1 185 ? -2.784 7.027 21.138 1.00 83.62 185 SER A N 1
ATOM 1493 C CA . SER A 1 185 ? -4.148 6.606 20.829 1.00 83.62 185 SER A CA 1
ATOM 1494 C C . SER A 1 185 ? -4.256 5.097 20.686 1.00 83.62 185 SER A C 1
ATOM 1496 O O . SER A 1 185 ? -3.276 4.405 20.434 1.00 83.62 185 SER A O 1
ATOM 1498 N N . VAL A 1 186 ? -5.474 4.589 20.844 1.00 86.12 186 VAL A N 1
ATOM 1499 C CA . VAL A 1 186 ? -5.834 3.216 20.484 1.00 86.12 186 VAL A CA 1
ATOM 1500 C C . VAL A 1 186 ? -6.920 3.315 19.426 1.00 86.12 186 VAL A C 1
ATOM 1502 O O . VAL A 1 186 ? -7.935 3.976 19.668 1.00 86.12 186 VAL A O 1
ATOM 1505 N N . TRP A 1 187 ? -6.658 2.733 18.257 1.00 87.69 187 TRP A N 1
ATOM 1506 C CA . TRP A 1 187 ? -7.561 2.721 17.105 1.00 87.69 187 TRP A CA 1
ATOM 1507 C C . TRP A 1 187 ? -8.431 1.465 17.109 1.00 87.69 187 TRP A C 1
ATOM 1509 O O . TRP A 1 187 ? -7.901 0.370 17.422 1.00 87.69 187 TRP A O 1
#

InterPro domains:
  IPR002931 Transglutaminase-like [PF01841] (128-162)
  IPR002931 Transglutaminase-like [SM00460] (124-187)
  IPR013808 Transglutaminase, active site [PS00547] (130-147)
  IPR036985 Transglutaminase-like superfamily [G3DSA:3.90.260.10] (3-187)
  IPR038765 Papain-like cysteine peptidase superfamily [SSF54001] (1-187)
  IPR050779 Protein-glutamine gamma-glutamyltransferases [PTHR11590] (1-187)

Secondary structure (DSSP, 8-state):
-TT----HHHHIIIII--EEEEEEEETTEEEEEEEE--TTSTTHHHHHHHHHHTSHHHHH-HHHHHHHTT-HHHHHHHHHHHHBTTTSS-SEEE--SS--TTS--GGG--BSHHHHHHHHHTTS--EEEE-HHHHHHHHHHHHHHTT--------SS-EE-SSSSS----EE-TTSPEE--SS-EE-